Protein AF-A0ABD4B0D8-F1 (afdb_monomer)

Sequence (240 aa):
MLVASVFSGCAPLSASAPADPQQQAVAEQRNANALYSRKVLAYKPMFENPGGYGRAQILDAYEAVLQQYSVAAIVYARIIYPEARQALPPSLQPLPAPSGPVTLAVVNRDYEHVLGMSAALWEMDMAANFGRPSKLPIPKYTGPVLVMPPLPPFPPLQGVRDPKFARLVTMTKKVDDAQKADLAREHAAIEQQYAEQAAWRARHPMGQYDNLDPRTGLPYAPPPQETQRWCMMGGGRVPC

Foldseek 3Di:
DDDDDDDDDDDPPPPPPDPDPLVVLQVVLVVLLVLLVVLLVVLVVCQVCVVVDDPLRNQVSLVSNLQSLLVSLLSLLCSQPPVVHDDDDPLSDGDDDDPDRGDPVNSLVSLVSLLSSLLSSLLLVCCQPVVDDHPDPGHNHDGPDGDRRDRHDQRPPDDPPPPSSVVSVVSNVVSVVVSVVSVVVVVVVVVVVVVVVVVVCVVVVPPPCVQADPVPRHGDDPDPPPPQDWDQDPNDTDTD

pLDDT: mean 82.83, std 15.53, range [33.59, 97.75]

Structure (mmCIF, N/CA/C/O backbone):
data_AF-A0ABD4B0D8-F1
#
_entry.id   AF-A0ABD4B0D8-F1
#
loop_
_atom_site.group_PDB
_atom_site.id
_atom_site.type_symbol
_atom_site.label_atom_id
_atom_site.label_alt_id
_atom_site.label_comp_id
_atom_site.label_asym_id
_atom_site.label_entity_id
_atom_site.label_seq_id
_atom_site.pdbx_PDB_ins_code
_atom_site.Cartn_x
_atom_site.Cartn_y
_atom_site.Cartn_z
_atom_site.occupancy
_atom_site.B_iso_or_equiv
_atom_site.auth_seq_id
_atom_site.auth_comp_id
_atom_site.auth_asym_id
_atom_site.auth_atom_id
_atom_site.pdbx_PDB_model_num
ATOM 1 N N . MET A 1 1 ? 44.710 56.952 19.993 1.00 35.16 1 MET A N 1
ATOM 2 C CA . MET A 1 1 ? 44.959 56.424 18.636 1.00 35.16 1 MET A CA 1
ATOM 3 C C . MET A 1 1 ? 44.658 54.938 18.647 1.00 35.16 1 MET A C 1
ATOM 5 O O . MET A 1 1 ? 45.078 54.261 19.575 1.00 35.16 1 MET A O 1
ATOM 9 N N . LEU A 1 2 ? 43.850 54.502 17.680 1.00 37.09 2 LEU A N 1
ATOM 10 C CA . LEU A 1 2 ? 43.402 53.128 17.450 1.00 37.09 2 LEU A CA 1
ATOM 11 C C . LEU A 1 2 ? 44.575 52.169 17.212 1.00 37.09 2 LEU A C 1
ATOM 13 O O . LEU A 1 2 ? 45.486 52.577 16.508 1.00 37.09 2 LEU A O 1
ATOM 17 N N . VAL A 1 3 ? 44.488 50.926 17.707 1.00 33.59 3 VAL A N 1
ATOM 18 C CA . VAL A 1 3 ? 44.419 49.671 16.916 1.00 33.59 3 VAL A CA 1
ATOM 19 C C . VAL A 1 3 ? 43.934 48.558 17.864 1.00 33.59 3 VAL A C 1
ATOM 21 O O . VAL A 1 3 ? 44.630 48.205 18.810 1.00 33.59 3 VAL A O 1
ATOM 24 N N . ALA A 1 4 ? 42.753 47.993 17.614 1.00 35.56 4 ALA A N 1
ATOM 25 C CA . ALA A 1 4 ? 42.347 46.697 18.157 1.00 35.56 4 ALA A CA 1
ATOM 26 C C . ALA A 1 4 ? 41.922 45.831 16.969 1.00 35.56 4 ALA A C 1
ATOM 28 O O . ALA A 1 4 ? 40.892 46.071 16.342 1.00 35.56 4 ALA A O 1
ATOM 29 N N . SER A 1 5 ? 42.789 44.890 16.614 1.00 38.41 5 SER A N 1
ATOM 30 C CA . SER A 1 5 ? 42.626 43.964 15.499 1.00 38.41 5 SER A CA 1
ATOM 31 C C . SER A 1 5 ? 41.516 42.966 15.819 1.00 38.41 5 SER A C 1
ATOM 33 O O . SER A 1 5 ? 41.649 42.154 16.734 1.00 38.41 5 SER A O 1
ATOM 35 N N . VAL A 1 6 ? 40.411 43.036 15.076 1.00 42.09 6 VAL A N 1
ATOM 36 C CA . VAL A 1 6 ? 39.274 42.124 15.226 1.00 42.09 6 VAL A CA 1
ATOM 37 C C . VAL A 1 6 ? 39.492 40.881 14.358 1.00 42.09 6 VAL A C 1
ATOM 39 O O . VAL A 1 6 ? 39.572 40.961 13.138 1.00 42.09 6 VAL A O 1
ATOM 42 N N . PHE A 1 7 ? 39.638 39.764 15.066 1.00 35.38 7 PHE A N 1
ATOM 43 C CA . PHE A 1 7 ? 39.296 38.367 14.786 1.00 35.38 7 PHE A CA 1
ATOM 44 C C . PHE A 1 7 ? 38.877 37.907 13.374 1.00 35.38 7 PHE A C 1
ATOM 46 O O . PHE A 1 7 ? 37.929 38.401 12.775 1.00 35.38 7 PHE A O 1
ATOM 53 N N . SER A 1 8 ? 39.514 36.795 12.982 1.00 41.56 8 SER A N 1
ATOM 54 C CA . SER A 1 8 ? 38.930 35.595 12.366 1.00 41.56 8 SER A CA 1
ATOM 55 C C . SER A 1 8 ? 37.840 35.787 11.314 1.00 41.56 8 SER A C 1
ATOM 57 O O . SER A 1 8 ? 36.648 35.689 11.596 1.00 41.56 8 SER A O 1
ATOM 59 N N . GLY A 1 9 ? 38.264 35.885 10.054 1.00 35.06 9 GLY A N 1
ATOM 60 C CA . GLY A 1 9 ? 37.412 35.490 8.939 1.00 35.06 9 GLY A CA 1
ATOM 61 C C . GLY A 1 9 ? 37.218 33.972 8.949 1.00 35.06 9 GLY A C 1
ATOM 62 O O . GLY A 1 9 ? 38.064 33.236 8.446 1.00 35.06 9 GLY A O 1
ATOM 63 N N . CYS A 1 10 ? 36.117 33.501 9.539 1.00 45.62 10 CYS A N 1
ATOM 64 C CA . CYS A 1 10 ? 35.595 32.165 9.267 1.00 45.62 10 CYS A CA 1
ATOM 65 C C . CYS A 1 10 ? 35.401 32.026 7.756 1.00 45.62 10 CYS A C 1
ATOM 67 O O . CYS A 1 10 ? 34.719 32.843 7.135 1.00 45.62 10 CYS A O 1
ATOM 69 N N . ALA A 1 11 ? 35.996 30.982 7.179 1.00 41.31 11 ALA A N 1
ATOM 70 C CA . ALA A 1 11 ? 35.651 30.524 5.845 1.00 41.31 11 ALA A CA 1
ATOM 71 C C . ALA A 1 11 ? 34.118 30.417 5.736 1.00 41.31 11 ALA A C 1
ATOM 73 O O . ALA A 1 11 ? 33.482 29.973 6.701 1.00 41.31 11 ALA A O 1
ATOM 74 N N . PRO A 1 12 ? 33.505 30.830 4.612 1.00 46.22 12 PRO A N 1
ATOM 75 C CA . PRO A 1 12 ? 32.084 30.608 4.420 1.00 46.22 12 PRO A CA 1
ATOM 76 C C . PRO A 1 12 ? 31.835 29.111 4.582 1.00 46.22 12 PRO A C 1
ATOM 78 O O . PRO A 1 12 ? 32.468 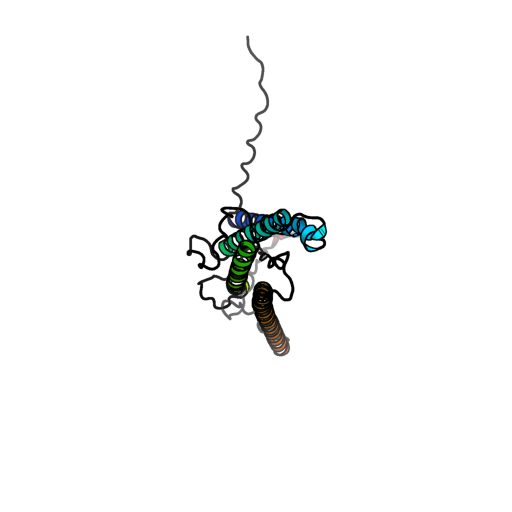28.299 3.907 1.00 46.22 12 PRO A O 1
ATOM 81 N N . LEU A 1 13 ? 30.957 28.766 5.530 1.00 44.94 13 LEU A N 1
ATOM 82 C CA . LEU A 1 13 ? 30.342 27.450 5.629 1.00 44.94 13 LEU A CA 1
ATOM 83 C C . LEU A 1 13 ? 29.969 27.042 4.210 1.00 44.94 13 LEU A C 1
ATOM 85 O O . LEU A 1 13 ? 29.132 27.695 3.587 1.00 44.94 13 LEU A O 1
ATOM 89 N N . SER A 1 14 ? 30.659 26.028 3.691 1.00 42.34 14 SER A N 1
ATOM 90 C CA . SER A 1 14 ? 30.384 25.435 2.395 1.00 42.34 14 SER A CA 1
ATOM 91 C C . SER A 1 14 ? 28.883 25.209 2.322 1.00 42.34 14 SER A C 1
ATOM 93 O O . SER A 1 14 ? 28.352 24.386 3.068 1.00 42.34 14 SER A O 1
ATOM 95 N N . ALA A 1 15 ? 28.193 25.990 1.488 1.00 45.47 15 ALA A N 1
ATOM 96 C CA . ALA A 1 15 ? 26.801 25.751 1.175 1.00 45.47 15 ALA A CA 1
ATOM 97 C C . ALA A 1 15 ? 26.750 24.322 0.638 1.00 45.47 15 ALA A C 1
ATOM 99 O O . ALA A 1 15 ? 27.257 24.040 -0.449 1.00 45.47 15 ALA A O 1
ATOM 100 N N . SER A 1 16 ? 26.260 23.400 1.466 1.00 54.88 16 SER A N 1
ATOM 101 C CA . SER A 1 16 ? 26.044 22.015 1.085 1.00 54.88 16 SER A CA 1
ATOM 102 C C . SER A 1 16 ? 25.259 22.043 -0.216 1.00 54.88 16 SER A C 1
ATOM 104 O O . SER A 1 16 ? 24.207 22.685 -0.274 1.00 54.88 16 SER A O 1
ATOM 106 N N . ALA A 1 17 ? 25.822 21.428 -1.261 1.00 58.41 17 ALA A N 1
ATOM 107 C CA . ALA A 1 17 ? 25.185 21.339 -2.565 1.00 58.41 17 ALA A CA 1
ATOM 108 C C . ALA A 1 17 ? 23.707 20.951 -2.380 1.00 58.41 17 ALA A C 1
ATOM 110 O O . ALA A 1 17 ? 23.418 20.129 -1.500 1.00 58.41 17 ALA A O 1
ATOM 111 N N . PRO A 1 18 ? 22.771 21.553 -3.140 1.00 58.66 18 PRO A N 1
ATOM 112 C CA . PRO A 1 18 ? 21.364 21.198 -3.035 1.00 58.66 18 PRO A CA 1
ATOM 113 C C . PRO A 1 18 ? 21.245 19.680 -3.159 1.00 58.66 18 PRO A C 1
ATOM 115 O O . PRO A 1 18 ? 21.788 19.090 -4.094 1.00 58.66 18 PRO A O 1
ATOM 118 N N . ALA A 1 19 ? 20.624 19.049 -2.160 1.00 66.81 19 ALA A N 1
ATOM 119 C CA . ALA A 1 19 ? 20.498 17.602 -2.159 1.00 66.81 19 ALA A CA 1
ATOM 120 C C . ALA A 1 19 ? 19.737 17.172 -3.417 1.00 66.81 19 ALA A C 1
ATOM 122 O O . ALA A 1 19 ? 18.755 17.810 -3.800 1.00 66.81 19 ALA A O 1
ATOM 123 N N . ASP A 1 20 ? 20.229 16.113 -4.058 1.00 78.62 20 ASP A N 1
ATOM 124 C CA . ASP A 1 20 ? 19.632 15.542 -5.260 1.00 78.62 20 ASP A CA 1
ATOM 125 C C . ASP A 1 20 ? 18.120 15.324 -5.029 1.00 78.62 20 ASP A C 1
ATOM 127 O O . ASP A 1 20 ? 17.754 14.614 -4.082 1.00 78.62 20 ASP A O 1
ATOM 131 N N . PRO A 1 21 ? 17.231 15.919 -5.852 1.00 78.69 21 PRO A N 1
ATOM 132 C CA . PRO A 1 21 ? 15.781 15.782 -5.709 1.00 78.69 21 PRO A CA 1
ATOM 133 C C . PRO A 1 21 ? 15.319 14.325 -5.620 1.00 78.69 21 PRO A C 1
ATOM 135 O O . PRO A 1 21 ? 14.368 14.005 -4.905 1.00 78.69 21 PRO A O 1
ATOM 138 N N . GLN A 1 22 ? 16.020 13.414 -6.298 1.00 78.56 22 GLN A N 1
ATOM 139 C CA . GLN A 1 22 ? 15.703 11.994 -6.255 1.00 78.56 22 GLN A CA 1
ATOM 140 C C . GLN A 1 22 ? 16.078 11.361 -4.908 1.00 78.56 22 GLN A C 1
ATOM 142 O O . GLN A 1 22 ? 15.333 10.533 -4.380 1.00 78.56 22 GLN A O 1
ATOM 147 N N . GLN A 1 23 ? 17.195 11.775 -4.306 1.00 82.88 23 GLN A N 1
ATOM 148 C CA . GLN A 1 23 ? 17.575 11.340 -2.960 1.00 82.88 23 GLN A CA 1
ATOM 149 C C . GLN A 1 23 ? 16.626 11.894 -1.894 1.00 82.88 23 GLN A C 1
ATOM 151 O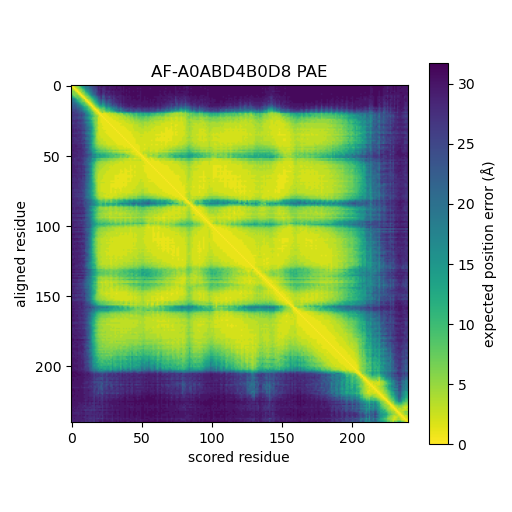 O . GLN A 1 23 ? 16.282 11.171 -0.957 1.00 82.88 23 GLN A O 1
ATOM 156 N N . GLN A 1 24 ? 16.167 13.140 -2.049 1.00 86.25 24 GLN A N 1
ATOM 157 C CA . GLN A 1 24 ? 15.170 13.740 -1.160 1.00 86.25 24 GLN A CA 1
ATOM 158 C C . GLN A 1 24 ? 13.849 12.964 -1.194 1.00 86.25 24 GLN A C 1
ATOM 160 O O . GLN A 1 24 ? 13.335 12.599 -0.138 1.00 86.25 24 GLN A O 1
ATOM 165 N N . ALA A 1 25 ? 13.349 12.627 -2.387 1.00 86.44 25 ALA A N 1
ATOM 166 C CA . ALA A 1 25 ? 12.114 11.861 -2.538 1.00 86.44 25 ALA A CA 1
ATOM 167 C C . ALA A 1 25 ? 12.223 10.459 -1.907 1.00 86.44 25 ALA A C 1
ATOM 169 O O . ALA A 1 25 ? 11.345 10.023 -1.163 1.00 86.44 25 ALA A O 1
ATOM 170 N N . VAL A 1 26 ? 13.344 9.760 -2.118 1.00 87.44 26 VAL A N 1
ATOM 171 C CA . VAL A 1 26 ? 13.595 8.452 -1.484 1.00 87.44 26 VAL A CA 1
ATOM 172 C C . VAL A 1 26 ? 13.667 8.571 0.043 1.00 87.44 26 VAL A C 1
ATOM 174 O O . VAL A 1 26 ? 13.151 7.709 0.757 1.00 87.44 26 VAL A O 1
ATOM 177 N N . ALA A 1 27 ? 14.289 9.629 0.568 1.00 90.06 27 ALA A N 1
ATOM 178 C CA . ALA A 1 27 ? 14.329 9.881 2.005 1.00 90.06 27 ALA A CA 1
ATOM 179 C C . ALA A 1 27 ? 12.924 10.138 2.573 1.00 90.06 27 ALA A C 1
ATOM 181 O O . ALA A 1 27 ? 12.580 9.596 3.623 1.00 90.06 27 ALA A O 1
ATOM 182 N N . GLU A 1 28 ? 12.090 10.897 1.862 1.00 91.31 28 GLU A N 1
ATOM 183 C CA . GLU A 1 28 ? 10.693 11.133 2.226 1.00 91.31 28 GLU A CA 1
ATOM 184 C C . GLU A 1 28 ? 9.892 9.828 2.276 1.00 91.31 28 GLU A C 1
ATOM 186 O O . GLU A 1 28 ? 9.203 9.564 3.261 1.00 91.31 28 GLU A O 1
ATOM 191 N N . GLN A 1 29 ? 10.057 8.954 1.283 1.00 93.69 29 GLN A N 1
ATOM 192 C CA . GLN A 1 29 ? 9.409 7.641 1.250 1.00 93.69 29 GLN A CA 1
ATOM 193 C C . GLN A 1 29 ? 9.811 6.766 2.434 1.00 93.69 29 GLN A C 1
ATOM 195 O O . GLN A 1 29 ? 8.953 6.185 3.104 1.00 93.69 29 GLN A O 1
ATOM 200 N N . ARG A 1 30 ? 11.108 6.715 2.747 1.00 93.06 30 ARG A N 1
ATOM 201 C CA . ARG A 1 30 ? 11.609 5.988 3.920 1.00 93.06 30 ARG A CA 1
ATOM 202 C C . ARG A 1 30 ? 11.043 6.556 5.215 1.00 93.06 30 ARG A C 1
ATOM 204 O O . ARG A 1 30 ? 10.633 5.786 6.082 1.00 93.06 30 ARG A O 1
ATOM 211 N N . ASN A 1 31 ? 10.975 7.879 5.336 1.00 95.19 31 ASN A N 1
ATOM 212 C CA . ASN A 1 31 ? 10.400 8.543 6.502 1.00 95.19 31 ASN A CA 1
ATOM 213 C C . ASN A 1 31 ? 8.900 8.246 6.637 1.00 95.19 31 ASN A C 1
ATOM 215 O O . ASN A 1 31 ? 8.450 7.897 7.729 1.00 95.19 31 ASN A O 1
ATOM 219 N N . ALA A 1 32 ? 8.138 8.298 5.543 1.00 95.06 32 ALA A N 1
ATOM 220 C CA . ALA A 1 32 ? 6.714 7.973 5.533 1.00 95.06 32 ALA A CA 1
ATOM 221 C C . ALA A 1 32 ? 6.459 6.513 5.951 1.00 95.06 32 ALA A C 1
ATOM 223 O O . ALA A 1 32 ? 5.604 6.254 6.804 1.00 95.06 32 ALA A O 1
ATOM 224 N N . ASN A 1 33 ? 7.258 5.569 5.443 1.00 95.38 33 ASN A N 1
ATOM 225 C CA . ASN A 1 33 ? 7.204 4.164 5.850 1.00 95.38 33 ASN A CA 1
ATOM 226 C C . ASN A 1 33 ? 7.625 3.946 7.307 1.00 95.38 33 ASN A C 1
ATOM 228 O O . ASN A 1 33 ? 7.036 3.115 8.003 1.00 95.38 33 ASN A O 1
ATOM 232 N N . ALA A 1 34 ? 8.634 4.672 7.791 1.00 96.31 34 ALA A N 1
ATOM 233 C CA . ALA A 1 34 ? 9.068 4.591 9.181 1.00 96.31 34 ALA A CA 1
ATOM 234 C C . ALA A 1 34 ? 7.976 5.103 10.130 1.00 96.31 34 ALA A C 1
ATOM 236 O O . ALA A 1 34 ? 7.709 4.479 11.157 1.00 96.31 34 ALA A O 1
ATOM 237 N N . LEU A 1 35 ? 7.302 6.200 9.774 1.00 97.06 35 LEU A N 1
ATOM 238 C CA . LEU A 1 35 ? 6.153 6.714 10.519 1.00 97.06 35 LEU A CA 1
ATOM 239 C C . LEU A 1 35 ? 4.989 5.722 10.512 1.00 97.06 35 LEU A C 1
ATOM 241 O O . LEU A 1 35 ? 4.424 5.450 11.571 1.00 97.06 35 LEU A O 1
ATOM 245 N N . TYR A 1 36 ? 4.679 5.127 9.359 1.00 97.50 36 TYR A N 1
ATOM 246 C CA . TYR A 1 36 ? 3.673 4.071 9.258 1.00 97.50 36 TYR A CA 1
ATOM 247 C C . TYR A 1 36 ? 4.009 2.877 10.160 1.00 97.50 36 TYR A C 1
ATOM 249 O O . TYR A 1 36 ? 3.200 2.481 10.998 1.00 97.50 36 TYR A O 1
ATOM 257 N N . SER A 1 37 ? 5.240 2.374 10.084 1.00 96.69 37 SER A N 1
ATOM 258 C CA . SER A 1 37 ? 5.707 1.257 10.912 1.00 96.69 37 SER A CA 1
ATOM 259 C C . SER A 1 37 ? 5.615 1.580 12.405 1.00 96.69 37 SER A C 1
ATOM 261 O O . SER A 1 37 ? 5.170 0.750 13.194 1.00 96.69 37 SER A O 1
ATOM 263 N N . ARG A 1 38 ? 5.962 2.810 12.809 1.00 97.31 38 ARG A N 1
ATOM 264 C CA . ARG A 1 38 ? 5.800 3.276 14.195 1.00 97.31 38 ARG A CA 1
ATOM 265 C C . ARG A 1 38 ? 4.337 3.290 14.633 1.00 97.31 38 ARG A C 1
ATOM 267 O O . ARG A 1 38 ? 4.057 2.893 15.758 1.00 97.31 38 ARG A O 1
ATOM 274 N N . LYS A 1 39 ? 3.405 3.713 13.770 1.00 97.06 39 LYS A N 1
ATOM 275 C CA . LYS A 1 39 ? 1.961 3.686 14.067 1.00 97.06 39 LYS A CA 1
ATOM 276 C C . LYS A 1 39 ? 1.452 2.255 14.230 1.00 97.06 39 LYS A C 1
ATOM 278 O O . LYS A 1 39 ? 0.759 1.980 15.204 1.00 97.06 39 LYS A O 1
ATOM 283 N N . VAL A 1 40 ? 1.855 1.338 13.348 1.00 96.31 40 VAL A N 1
ATOM 284 C CA . VAL A 1 40 ? 1.514 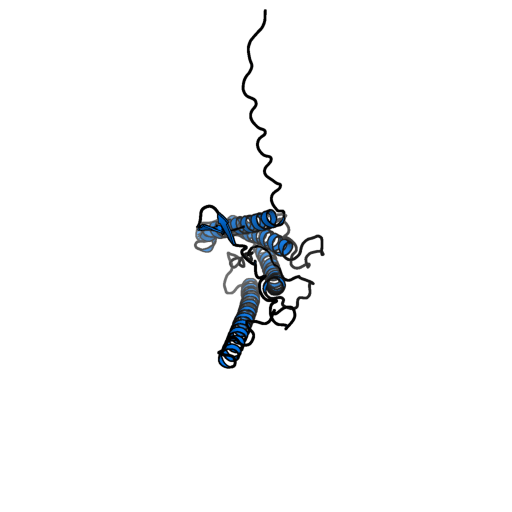-0.092 13.460 1.00 96.31 40 VAL A CA 1
ATOM 285 C C . VAL A 1 40 ? 2.044 -0.679 14.770 1.00 96.31 40 VAL A C 1
ATOM 287 O O . VAL A 1 40 ? 1.301 -1.332 15.499 1.00 96.31 40 VAL A O 1
ATOM 290 N N . LEU A 1 41 ? 3.306 -0.403 15.114 1.00 95.38 41 LEU A N 1
ATOM 291 C CA . LEU A 1 41 ? 3.912 -0.868 16.365 1.00 95.38 41 LEU A CA 1
ATOM 292 C C . LEU A 1 41 ? 3.226 -0.279 17.603 1.00 95.38 41 LEU A C 1
ATOM 294 O O . LEU A 1 41 ? 3.025 -0.996 18.578 1.00 95.38 41 LEU A O 1
ATOM 298 N N . ALA A 1 42 ? 2.835 0.995 17.562 1.00 94.44 42 ALA A N 1
ATOM 299 C CA . ALA A 1 42 ? 2.103 1.639 18.652 1.00 94.44 42 ALA A CA 1
ATOM 300 C C . ALA A 1 42 ? 0.684 1.073 18.827 1.00 94.44 42 ALA A C 1
ATOM 302 O O . ALA A 1 42 ? 0.174 1.023 19.942 1.00 94.44 42 ALA A O 1
ATOM 303 N N . TYR A 1 43 ? 0.055 0.632 17.737 1.00 94.75 43 TYR A N 1
ATOM 304 C CA . TYR A 1 43 ? -1.263 0.004 17.753 1.00 94.75 43 TYR A CA 1
ATOM 305 C C . TYR A 1 43 ? -1.223 -1.469 18.194 1.00 94.75 43 TYR A C 1
ATOM 307 O O . TYR A 1 43 ? -2.188 -1.965 18.776 1.00 94.75 43 TYR A O 1
ATOM 315 N N . LYS A 1 44 ? -0.105 -2.171 17.974 1.00 92.75 44 LYS A N 1
ATOM 316 C CA . LYS A 1 44 ? 0.049 -3.607 18.259 1.00 92.75 44 LYS A CA 1
ATOM 317 C C . LYS A 1 44 ? -0.477 -4.052 19.643 1.00 92.75 44 LYS A C 1
ATOM 319 O O . LYS A 1 44 ? -1.237 -5.018 19.670 1.00 92.75 44 LYS A O 1
ATOM 324 N N . PRO A 1 45 ? -0.196 -3.363 20.769 1.00 91.12 45 PRO A N 1
ATOM 325 C CA . PRO A 1 45 ? -0.728 -3.763 22.076 1.00 91.12 45 PRO A CA 1
ATOM 326 C C . PRO A 1 45 ? -2.262 -3.742 22.156 1.00 91.12 45 PRO A C 1
ATOM 328 O O . PRO A 1 45 ? -2.859 -4.584 22.822 1.00 91.12 45 PRO A O 1
ATOM 331 N N . MET A 1 46 ? -2.908 -2.806 21.453 1.00 91.31 46 MET A N 1
ATOM 332 C CA . MET A 1 46 ? -4.370 -2.680 21.406 1.00 91.31 46 MET A CA 1
ATOM 333 C C . MET A 1 46 ? -5.017 -3.792 20.578 1.00 91.31 46 MET A C 1
ATOM 335 O O . MET A 1 46 ? -6.148 -4.187 20.849 1.00 91.31 46 MET A O 1
ATOM 339 N N . PHE A 1 47 ? -4.295 -4.299 19.579 1.00 86.38 47 PHE A N 1
ATOM 340 C CA . PHE A 1 47 ? -4.703 -5.460 18.797 1.00 86.38 47 PHE A CA 1
ATOM 341 C C . PHE A 1 47 ? -4.545 -6.767 19.587 1.00 86.38 47 PHE A C 1
ATOM 343 O O . PHE A 1 47 ? -5.449 -7.598 19.582 1.00 86.38 47 PHE A O 1
ATOM 350 N N . GLU A 1 48 ? -3.415 -6.942 20.277 1.00 86.50 48 GLU A N 1
ATOM 351 C CA . GLU A 1 48 ? -3.099 -8.176 21.011 1.00 86.50 48 GLU A CA 1
ATOM 352 C C . GLU A 1 48 ? -3.883 -8.307 22.325 1.00 86.50 48 GLU A C 1
ATOM 354 O O . GLU A 1 48 ? -4.254 -9.414 22.710 1.00 86.50 48 GLU A O 1
ATOM 359 N N . ASN A 1 49 ? -4.168 -7.193 23.005 1.00 85.69 49 ASN A N 1
ATOM 360 C CA . ASN A 1 49 ? -4.932 -7.180 24.250 1.00 85.69 49 ASN A CA 1
ATOM 361 C C . ASN A 1 49 ? -5.960 -6.031 24.275 1.00 85.69 49 ASN A C 1
ATOM 363 O O . ASN A 1 49 ? -5.789 -5.050 25.007 1.00 85.69 49 ASN A O 1
ATOM 367 N N . PRO A 1 50 ? -7.063 -6.139 23.511 1.00 82.19 50 PRO A N 1
ATOM 368 C CA . PRO A 1 50 ? -8.051 -5.067 23.407 1.00 82.19 50 PRO A CA 1
ATOM 369 C C . PRO A 1 50 ? -8.786 -4.785 24.727 1.00 82.19 50 PRO A C 1
ATOM 371 O O . PRO A 1 50 ? -9.312 -3.692 24.903 1.00 82.19 50 PRO A O 1
ATOM 374 N N . GLY A 1 51 ? -8.811 -5.732 25.677 1.00 83.56 51 GLY A N 1
ATOM 375 C CA . GLY A 1 51 ? -9.504 -5.576 26.962 1.00 83.56 51 GLY A CA 1
ATOM 376 C C . GLY A 1 51 ? -8.902 -4.510 27.887 1.00 83.56 51 GLY A C 1
ATOM 377 O O . GLY A 1 51 ? -9.587 -4.045 28.793 1.00 83.56 51 GLY A O 1
ATOM 378 N N . GLY A 1 52 ? -7.649 -4.103 27.652 1.00 87.44 52 GLY A N 1
ATOM 379 C CA . GLY A 1 52 ? -6.970 -3.047 28.412 1.00 87.44 52 GLY A CA 1
ATOM 380 C C . GLY A 1 52 ? -7.221 -1.622 27.906 1.00 87.44 52 GLY A C 1
ATOM 381 O O . GLY A 1 52 ? -6.699 -0.678 28.495 1.00 87.44 52 GLY A O 1
ATOM 382 N N . TYR A 1 53 ? -7.985 -1.452 26.822 1.00 92.81 53 TYR A N 1
ATOM 383 C CA . TYR A 1 53 ? -8.150 -0.171 26.137 1.00 92.81 53 TYR A CA 1
ATOM 384 C C . TYR A 1 53 ? -9.624 0.160 25.895 1.00 92.81 53 TYR A C 1
ATOM 386 O O . TYR A 1 53 ? -10.468 -0.714 25.693 1.00 92.81 53 TYR A O 1
ATOM 394 N N . GLY A 1 54 ? -9.946 1.455 25.880 1.00 93.31 54 GLY A N 1
ATOM 395 C CA . GLY A 1 54 ? -11.292 1.909 25.534 1.00 93.31 54 GLY A CA 1
ATOM 396 C C . GLY A 1 54 ? -11.599 1.683 24.051 1.00 93.31 54 GLY A C 1
ATOM 397 O O . GLY A 1 54 ? -10.736 1.869 23.197 1.00 93.31 54 GLY A O 1
ATOM 398 N N . ARG A 1 55 ? -12.853 1.361 23.707 1.00 93.75 55 ARG A N 1
ATOM 399 C CA . ARG A 1 55 ? -13.277 1.174 22.303 1.00 93.75 55 ARG A CA 1
ATOM 400 C C . ARG A 1 55 ? -12.898 2.353 21.401 1.00 93.75 55 ARG A C 1
ATOM 402 O O . ARG A 1 55 ? -12.394 2.125 20.308 1.00 93.75 55 ARG A O 1
ATOM 409 N N . ALA A 1 56 ? -13.138 3.586 21.850 1.00 93.44 56 ALA A N 1
ATOM 410 C CA . ALA A 1 56 ? -12.789 4.789 21.092 1.00 93.44 56 ALA A CA 1
ATOM 411 C C . ALA A 1 56 ? -11.273 4.888 20.864 1.00 93.44 56 ALA A C 1
ATOM 413 O O . ALA A 1 56 ? -10.838 5.062 19.736 1.00 93.44 56 ALA A O 1
ATOM 414 N N . GLN A 1 57 ? -10.475 4.632 21.905 1.00 94.56 57 GLN A N 1
ATOM 415 C CA . GLN A 1 57 ? -9.013 4.639 21.826 1.00 94.56 57 GLN A CA 1
ATOM 416 C C . GLN A 1 57 ? -8.478 3.639 20.793 1.00 94.56 57 GLN A C 1
ATOM 418 O O . GLN A 1 57 ? -7.577 3.972 20.028 1.00 94.56 57 GLN A O 1
ATOM 423 N N . ILE A 1 58 ? -9.039 2.427 20.753 1.00 95.31 58 ILE A N 1
ATOM 424 C CA . ILE A 1 58 ? -8.650 1.395 19.783 1.00 95.31 58 ILE A CA 1
ATOM 425 C C . ILE A 1 58 ? -8.988 1.840 18.353 1.00 95.31 58 ILE A C 1
ATOM 427 O O . ILE A 1 58 ? -8.169 1.681 17.449 1.00 95.31 58 ILE A O 1
ATOM 431 N N . LEU A 1 59 ? -10.189 2.392 18.147 1.00 95.44 59 LEU A N 1
ATOM 432 C CA . LEU A 1 59 ? -10.642 2.856 16.835 1.00 95.44 59 LEU A CA 1
ATOM 433 C C . LEU A 1 59 ? -9.822 4.057 16.343 1.00 95.44 59 LEU A C 1
ATOM 435 O O . LEU A 1 59 ? -9.374 4.038 15.202 1.00 95.44 59 LEU A O 1
ATOM 439 N N . ASP A 1 60 ? -9.558 5.041 17.201 1.00 95.19 60 ASP A N 1
ATOM 440 C CA . ASP A 1 60 ? -8.745 6.218 16.872 1.00 95.19 60 ASP A CA 1
ATOM 441 C C . ASP A 1 60 ? -7.296 5.830 16.540 1.00 95.19 60 ASP A C 1
ATOM 443 O O . ASP A 1 60 ? -6.708 6.322 15.573 1.00 95.19 60 ASP A O 1
ATOM 447 N N . ALA A 1 61 ? -6.709 4.913 17.318 1.00 95.81 61 ALA A N 1
ATOM 448 C CA . ALA A 1 61 ? -5.359 4.422 17.065 1.00 95.81 61 ALA A CA 1
ATOM 449 C C . ALA A 1 61 ? -5.267 3.673 15.731 1.00 95.81 61 ALA A C 1
ATOM 451 O O . ALA A 1 61 ? -4.298 3.855 14.993 1.00 95.81 61 ALA A O 1
ATOM 452 N N . TYR A 1 62 ? -6.271 2.856 15.409 1.00 96.88 62 TYR A N 1
ATOM 453 C CA . TYR A 1 62 ? -6.312 2.141 14.141 1.00 96.88 62 TYR A CA 1
ATOM 454 C C . TYR A 1 62 ? -6.552 3.074 12.950 1.00 96.88 62 TYR A C 1
ATOM 456 O O . TYR A 1 62 ? -5.874 2.952 11.934 1.00 96.88 62 TYR A O 1
ATOM 464 N N . GLU A 1 63 ? -7.438 4.060 13.080 1.00 96.69 63 GLU A N 1
ATOM 465 C CA . GLU A 1 63 ? -7.644 5.075 12.044 1.00 96.69 63 GLU A CA 1
ATOM 466 C C . GLU A 1 63 ? -6.344 5.835 11.745 1.00 96.69 63 GLU A C 1
ATOM 468 O O . GLU A 1 63 ? -5.982 6.030 10.587 1.00 96.69 63 GLU A O 1
ATOM 473 N N . ALA A 1 64 ? -5.548 6.156 12.770 1.00 95.88 64 ALA A N 1
ATOM 474 C CA . ALA A 1 64 ? -4.229 6.754 12.572 1.00 95.88 64 ALA A CA 1
ATOM 475 C C . ALA A 1 64 ? -3.249 5.842 11.801 1.00 95.88 64 ALA A C 1
ATOM 477 O O . ALA A 1 64 ? -2.366 6.351 11.104 1.00 95.88 64 ALA A O 1
ATOM 478 N N . VAL A 1 65 ? -3.382 4.513 11.908 1.00 97.44 65 VAL A N 1
ATOM 479 C CA . VAL A 1 65 ? -2.623 3.554 11.085 1.00 97.44 65 VAL A CA 1
ATOM 480 C C . VAL A 1 65 ? -3.069 3.640 9.625 1.00 97.44 65 VAL A C 1
ATOM 482 O O . VAL A 1 65 ? -2.211 3.738 8.747 1.00 97.44 65 VAL A O 1
ATOM 485 N N . LEU A 1 66 ? -4.380 3.649 9.359 1.00 97.62 66 LEU A N 1
ATOM 486 C CA . LEU A 1 66 ? -4.926 3.735 7.998 1.00 97.62 66 LEU A CA 1
ATOM 487 C C . LEU A 1 66 ? -4.542 5.046 7.306 1.00 97.62 66 LEU A C 1
ATOM 489 O O . LEU A 1 66 ? -4.047 5.033 6.178 1.00 97.62 66 LEU A O 1
ATOM 493 N N . GLN A 1 67 ? -4.688 6.172 8.004 1.00 96.56 67 GLN A N 1
ATOM 494 C CA . GLN A 1 67 ? -4.298 7.491 7.505 1.00 96.56 67 GLN A CA 1
ATOM 495 C C . GLN A 1 67 ? -2.813 7.517 7.129 1.00 96.56 67 GLN A C 1
ATOM 497 O O . GLN A 1 67 ? -2.457 7.909 6.016 1.00 96.56 67 GLN A O 1
ATOM 502 N N . GLN A 1 68 ? -1.937 7.018 8.008 1.00 97.00 68 GLN A N 1
ATOM 503 C CA . GLN A 1 68 ? -0.499 7.000 7.742 1.00 97.00 68 GLN A CA 1
ATOM 504 C C . GLN A 1 68 ? -0.113 6.022 6.621 1.00 97.00 68 GLN A C 1
ATOM 506 O O . GLN A 1 68 ? 0.821 6.310 5.869 1.00 97.00 68 GLN A O 1
ATOM 511 N N . TYR A 1 69 ? -0.829 4.902 6.471 1.00 97.75 69 TYR A N 1
ATOM 512 C CA . TYR A 1 69 ? -0.677 4.030 5.306 1.00 97.75 69 TYR A CA 1
ATOM 513 C C . TYR A 1 69 ? -1.008 4.781 4.015 1.00 97.75 69 TYR A C 1
ATOM 515 O O . TYR A 1 69 ? -0.227 4.724 3.068 1.00 97.75 69 TYR A O 1
ATOM 523 N N . SER A 1 70 ? -2.123 5.524 3.985 1.00 97.25 70 SER A N 1
ATOM 524 C CA . SER A 1 70 ? -2.536 6.272 2.791 1.00 97.25 70 SER A CA 1
ATOM 525 C C . SER A 1 70 ? -1.468 7.282 2.352 1.00 97.25 70 SER A C 1
ATOM 527 O O . SER A 1 70 ? -1.132 7.352 1.170 1.00 97.25 70 SER A O 1
ATOM 529 N N . VAL A 1 71 ? -0.842 7.976 3.310 1.00 95.88 71 VAL A N 1
ATOM 530 C CA . VAL A 1 71 ? 0.281 8.891 3.058 1.00 95.88 71 VAL A CA 1
ATOM 531 C C . VAL A 1 71 ? 1.483 8.136 2.491 1.00 95.88 71 VAL A C 1
ATOM 533 O O . VAL A 1 71 ? 2.013 8.521 1.452 1.00 95.88 71 VAL A O 1
ATOM 536 N N . ALA A 1 72 ? 1.901 7.042 3.133 1.00 96.50 72 ALA A N 1
ATOM 537 C CA . ALA A 1 72 ? 3.048 6.255 2.681 1.00 96.50 72 ALA A CA 1
ATOM 538 C C . ALA A 1 72 ? 2.845 5.674 1.269 1.00 96.50 72 ALA A C 1
ATOM 540 O O . ALA A 1 72 ? 3.765 5.703 0.450 1.00 96.50 72 ALA A O 1
ATOM 541 N N . ALA A 1 73 ? 1.633 5.203 0.964 1.00 96.56 73 ALA A N 1
ATOM 542 C CA . ALA A 1 73 ? 1.259 4.688 -0.349 1.00 96.56 73 ALA A CA 1
ATOM 543 C C . ALA A 1 73 ? 1.323 5.775 -1.432 1.00 96.56 73 ALA A C 1
ATOM 545 O O . ALA A 1 73 ? 1.850 5.535 -2.517 1.00 96.56 73 ALA A O 1
ATOM 546 N N . ILE A 1 74 ? 0.839 6.983 -1.136 1.00 94.75 74 ILE A N 1
ATOM 547 C CA . ILE A 1 74 ? 0.879 8.109 -2.078 1.00 94.75 74 ILE A CA 1
ATOM 548 C C . ILE A 1 74 ? 2.314 8.569 -2.319 1.00 94.75 74 ILE A C 1
ATOM 550 O O . ILE A 1 74 ? 2.698 8.739 -3.474 1.00 94.75 74 ILE A O 1
ATOM 554 N N . VAL A 1 75 ? 3.122 8.719 -1.264 1.00 94.06 75 VAL A N 1
ATOM 555 C CA . VAL A 1 75 ? 4.540 9.091 -1.402 1.00 94.06 75 VAL A CA 1
ATOM 556 C C . VAL A 1 75 ? 5.271 8.067 -2.274 1.00 94.06 75 VAL A C 1
ATOM 558 O O . VAL A 1 75 ? 5.982 8.449 -3.199 1.00 94.06 75 VAL A O 1
ATOM 561 N N . TYR A 1 76 ? 5.034 6.769 -2.055 1.00 94.81 76 TYR A N 1
ATOM 562 C CA . TYR A 1 76 ? 5.577 5.713 -2.911 1.00 94.81 76 TYR A CA 1
ATOM 563 C C . TYR A 1 76 ? 5.146 5.877 -4.375 1.00 94.81 76 TYR A C 1
ATOM 565 O O . TYR A 1 76 ? 5.987 5.933 -5.275 1.00 94.81 76 TYR A O 1
ATOM 573 N N . ALA A 1 77 ? 3.837 6.008 -4.612 1.00 93.19 77 ALA A N 1
ATOM 574 C CA . ALA A 1 77 ? 3.273 6.147 -5.949 1.00 93.19 77 ALA A CA 1
ATOM 575 C C . ALA A 1 77 ? 3.833 7.369 -6.688 1.00 93.19 77 ALA A C 1
ATOM 577 O O . ALA A 1 77 ? 4.091 7.292 -7.885 1.00 93.19 77 ALA A O 1
ATOM 578 N N . ARG A 1 78 ? 4.063 8.487 -5.989 1.00 91.31 78 ARG A N 1
ATOM 579 C CA . ARG A 1 78 ? 4.594 9.720 -6.584 1.00 91.31 78 ARG A CA 1
ATOM 580 C C . ARG A 1 78 ? 6.056 9.631 -7.001 1.00 91.31 78 ARG A C 1
ATOM 582 O O . ARG A 1 78 ? 6.449 10.354 -7.910 1.00 91.31 78 ARG A O 1
ATOM 589 N N . ILE A 1 79 ? 6.844 8.733 -6.416 1.00 89.81 79 ILE A N 1
ATOM 590 C CA . ILE A 1 79 ? 8.227 8.525 -6.864 1.00 89.81 79 ILE A CA 1
ATOM 591 C C . ILE A 1 79 ? 8.257 7.797 -8.207 1.00 89.81 79 ILE A C 1
ATOM 593 O O . ILE A 1 79 ? 8.975 8.204 -9.119 1.00 89.81 79 ILE A O 1
ATOM 597 N N . ILE A 1 80 ? 7.454 6.743 -8.351 1.00 88.88 80 ILE A N 1
ATOM 598 C CA . ILE A 1 80 ? 7.382 5.956 -9.592 1.00 88.88 80 ILE A CA 1
ATOM 599 C C . ILE A 1 80 ? 6.483 6.607 -10.655 1.00 88.88 80 ILE A C 1
ATOM 601 O O . ILE A 1 80 ? 6.635 6.352 -11.850 1.00 88.88 80 ILE A O 1
ATOM 605 N N . TYR A 1 81 ? 5.571 7.489 -10.235 1.00 88.00 81 TYR A N 1
ATOM 606 C CA . TYR A 1 81 ? 4.645 8.224 -11.091 1.00 88.00 81 TYR A CA 1
ATOM 607 C C . TYR A 1 81 ? 4.523 9.704 -10.668 1.00 88.00 81 TYR A C 1
ATOM 609 O O . TYR A 1 81 ? 3.549 10.102 -10.013 1.00 88.00 81 TYR A O 1
ATOM 617 N N . PRO A 1 82 ? 5.519 10.537 -11.035 1.00 80.62 82 PRO A N 1
ATOM 618 C CA . PRO A 1 82 ? 5.588 11.935 -10.609 1.00 80.62 82 PRO A CA 1
ATOM 619 C C . PRO A 1 82 ? 4.409 12.784 -11.087 1.00 80.62 82 PRO A C 1
ATOM 621 O O . PRO A 1 82 ? 3.861 12.556 -12.166 1.00 80.62 82 PRO A O 1
ATOM 624 N N . GLU A 1 83 ? 4.077 13.828 -10.324 1.00 75.19 83 GLU A N 1
ATOM 625 C CA . GLU A 1 83 ? 2.976 14.767 -10.614 1.00 75.19 83 GLU A CA 1
ATOM 626 C C . GLU A 1 83 ? 3.042 15.409 -11.992 1.00 75.19 83 GLU A C 1
ATOM 628 O O . GLU A 1 83 ? 2.014 15.566 -12.645 1.00 75.19 83 GLU A O 1
ATOM 633 N N . ALA A 1 84 ? 4.255 15.705 -12.461 1.00 67.94 84 ALA A N 1
ATOM 634 C CA . ALA A 1 84 ? 4.489 16.256 -13.790 1.00 67.94 84 ALA A CA 1
ATOM 635 C C . ALA A 1 84 ? 3.985 15.347 -14.926 1.00 67.94 84 ALA A C 1
ATOM 637 O O . ALA A 1 84 ? 3.872 15.802 -16.061 1.00 67.94 84 ALA A O 1
ATOM 638 N N . ARG A 1 85 ? 3.707 14.064 -14.646 1.00 66.81 85 ARG A N 1
ATOM 639 C CA . ARG A 1 85 ? 3.135 13.136 -15.621 1.00 66.81 85 ARG A CA 1
ATOM 640 C C . ARG A 1 85 ? 1.619 13.240 -15.637 1.00 66.81 85 ARG A C 1
ATOM 642 O O . ARG A 1 85 ? 1.091 13.718 -16.634 1.00 66.81 85 ARG A O 1
ATOM 649 N N . GLN A 1 86 ? 0.928 12.771 -14.590 1.00 76.94 86 GLN A N 1
ATOM 650 C CA . GLN A 1 86 ? -0.542 12.806 -14.489 1.00 76.94 86 GLN A CA 1
ATOM 651 C C . GLN A 1 86 ? -1.030 12.729 -13.028 1.00 76.94 86 GLN A C 1
ATOM 653 O O . GLN A 1 86 ? -0.275 12.473 -12.082 1.00 76.94 86 GLN A O 1
ATOM 658 N N . ALA A 1 87 ? -2.337 12.931 -12.852 1.00 84.31 87 ALA A N 1
ATOM 659 C CA . ALA A 1 87 ? -3.026 12.668 -11.595 1.00 84.31 87 ALA A CA 1
ATOM 660 C C . ALA A 1 87 ? -2.967 11.174 -11.229 1.00 84.31 87 ALA A C 1
ATOM 662 O O . ALA A 1 87 ? -3.020 10.304 -12.099 1.00 84.31 87 ALA A O 1
ATOM 663 N N . LEU A 1 88 ? -2.881 10.883 -9.929 1.00 87.94 88 LEU A N 1
ATOM 664 C CA . LEU A 1 88 ? -3.017 9.515 -9.432 1.00 87.94 88 LEU A CA 1
ATOM 665 C C . LEU A 1 88 ? -4.436 8.988 -9.697 1.00 87.94 88 LEU A C 1
ATOM 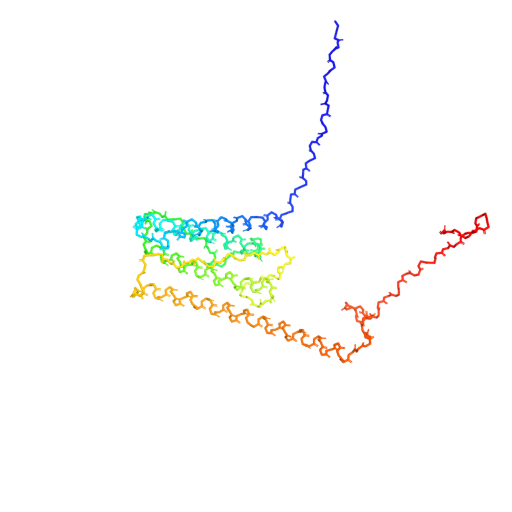667 O O . LEU A 1 88 ? -5.393 9.772 -9.700 1.00 87.94 88 LEU A O 1
ATOM 671 N N . PRO A 1 89 ? -4.598 7.667 -9.894 1.00 88.50 89 PRO A N 1
ATOM 672 C CA . PRO A 1 89 ? -5.915 7.073 -10.076 1.00 88.50 89 PRO A CA 1
ATOM 673 C C . PRO A 1 89 ? -6.809 7.335 -8.849 1.00 88.50 89 PRO A C 1
ATOM 675 O O . PRO A 1 89 ? -6.294 7.501 -7.741 1.00 88.50 89 PRO A O 1
ATOM 678 N N . PRO A 1 90 ? -8.148 7.314 -8.998 1.00 89.25 90 PRO A N 1
ATOM 679 C CA . PRO A 1 90 ? -9.075 7.555 -7.885 1.00 89.25 90 PRO A CA 1
ATOM 680 C C . PRO A 1 90 ? -8.866 6.630 -6.678 1.00 89.25 90 PRO A C 1
ATOM 682 O O . PRO A 1 90 ? -9.111 7.020 -5.542 1.00 89.25 90 PRO A O 1
ATOM 685 N N . SER A 1 91 ? -8.375 5.412 -6.915 1.00 90.69 91 SER A N 1
ATOM 686 C CA . SER A 1 91 ? -8.040 4.445 -5.869 1.00 90.69 91 SER A CA 1
ATOM 687 C C . SER A 1 91 ? -6.811 4.820 -5.041 1.00 90.69 91 SER A C 1
ATOM 689 O O . SER A 1 91 ? -6.605 4.200 -4.014 1.00 90.69 91 SER A O 1
ATOM 691 N N . LEU A 1 92 ? -5.994 5.790 -5.469 1.00 92.50 92 LEU A N 1
ATOM 692 C CA . LEU A 1 92 ? -4.812 6.305 -4.761 1.00 92.50 92 LEU A CA 1
ATOM 693 C C . LEU A 1 92 ? -5.014 7.758 -4.314 1.00 92.50 92 LEU A C 1
ATOM 695 O O . LEU A 1 92 ? -4.098 8.578 -4.353 1.00 92.50 92 LEU A O 1
ATOM 699 N N . GLN A 1 93 ? -6.234 8.077 -3.897 1.00 91.50 93 GLN A N 1
ATOM 700 C CA . GLN A 1 93 ? -6.537 9.328 -3.213 1.00 91.50 93 GLN A CA 1
ATOM 701 C C . GLN A 1 93 ? -6.316 9.168 -1.702 1.00 91.50 93 GLN A C 1
ATOM 703 O O . GLN A 1 93 ? -6.541 8.072 -1.172 1.00 91.50 93 GLN A O 1
ATOM 708 N N . PRO A 1 94 ? -5.866 10.226 -1.003 1.00 90.56 94 PRO A N 1
ATOM 709 C CA . PRO A 1 94 ? -5.659 10.177 0.438 1.00 90.56 94 PRO A CA 1
ATOM 710 C C . PRO A 1 94 ? -6.980 9.916 1.155 1.00 90.56 94 PRO A C 1
ATOM 712 O O . PRO A 1 94 ? -8.047 10.330 0.690 1.00 90.56 94 PRO A O 1
ATOM 715 N N . LEU A 1 95 ? -6.906 9.242 2.302 1.00 94.81 95 LEU A N 1
ATOM 716 C CA . LEU A 1 95 ? -8.076 9.116 3.158 1.00 94.81 95 LEU A CA 1
ATOM 717 C C . LEU A 1 95 ? -8.482 10.507 3.676 1.00 94.81 95 LEU A C 1
ATOM 719 O O . LEU A 1 95 ? -7.617 11.312 4.030 1.00 94.81 95 LEU A O 1
ATOM 723 N N . PRO A 1 96 ? -9.786 10.821 3.724 1.00 90.69 96 PRO A N 1
ATOM 724 C CA . PRO A 1 96 ? -10.239 12.057 4.338 1.00 90.69 96 PRO A CA 1
ATOM 725 C C . PRO A 1 96 ? -9.973 12.008 5.844 1.00 90.69 96 PRO A C 1
ATOM 727 O O . PRO A 1 96 ? -10.159 10.970 6.478 1.00 90.69 96 PRO A O 1
ATOM 730 N N . ALA A 1 97 ? -9.587 13.142 6.431 1.00 87.50 97 ALA A N 1
ATOM 731 C CA . ALA A 1 97 ? -9.491 13.246 7.881 1.00 87.50 97 ALA A CA 1
ATOM 732 C C . ALA A 1 97 ? -10.873 12.980 8.521 1.00 87.50 97 ALA A C 1
ATOM 734 O O . ALA A 1 97 ? -11.886 13.466 8.000 1.00 87.50 97 ALA A O 1
ATOM 735 N N . PRO A 1 98 ? -10.947 12.249 9.648 1.00 86.25 98 PRO A N 1
ATOM 736 C CA . PRO A 1 98 ? -12.209 12.022 10.341 1.00 86.25 98 PRO A CA 1
ATOM 737 C C . PRO A 1 98 ? -12.857 13.350 10.752 1.00 86.25 98 PRO A C 1
ATOM 739 O O . PRO A 1 98 ? -12.263 14.150 11.470 1.00 86.25 98 PRO A O 1
ATOM 742 N N . SER A 1 99 ? -14.097 13.585 10.320 1.00 83.94 99 SER A N 1
ATOM 743 C CA . SER A 1 99 ? -14.858 14.801 10.650 1.00 83.94 99 SER A CA 1
ATOM 744 C C . SER A 1 99 ? -15.614 14.705 11.984 1.00 83.94 99 SER A C 1
ATOM 746 O O . SER A 1 99 ? -16.401 15.587 12.319 1.00 83.94 99 SER A O 1
ATOM 748 N N . GLY A 1 100 ? -15.436 13.609 12.721 1.00 89.38 100 GLY A N 1
ATOM 749 C CA . GLY A 1 100 ? -16.134 13.307 13.965 1.00 89.38 100 GLY A CA 1
ATOM 750 C C . GLY A 1 100 ? -15.557 12.061 14.643 1.00 89.38 100 GLY A C 1
ATOM 751 O O . GLY A 1 100 ? -14.530 11.550 14.191 1.00 89.38 100 GLY A O 1
ATOM 752 N N . PRO A 1 101 ? -16.204 11.560 15.712 1.00 92.44 101 PRO A N 1
ATOM 753 C CA . PRO A 1 101 ? -15.735 10.385 16.438 1.00 92.44 101 PRO A CA 1
ATOM 754 C C . PRO A 1 101 ? -15.559 9.181 15.512 1.00 92.44 101 PRO A C 1
ATOM 756 O O . PRO A 1 101 ? -16.462 8.846 14.737 1.00 92.44 101 PRO A O 1
ATOM 759 N N . VAL A 1 102 ? -14.412 8.509 15.609 1.00 95.00 102 VAL A N 1
ATOM 760 C CA . VAL A 1 102 ? -14.132 7.338 14.783 1.00 95.00 102 VAL A CA 1
ATOM 761 C C . VAL A 1 102 ? -15.041 6.190 15.215 1.00 95.00 102 VAL A C 1
ATOM 763 O O . VAL A 1 102 ? -15.112 5.801 16.382 1.00 95.00 102 VAL A O 1
ATOM 766 N N . THR A 1 103 ? -15.759 5.628 14.246 1.00 93.38 103 THR A N 1
ATOM 767 C CA . THR A 1 103 ? -16.641 4.479 14.459 1.00 93.38 103 THR A CA 1
ATOM 768 C C . THR A 1 103 ? -16.113 3.256 13.723 1.00 93.38 103 THR A C 1
ATOM 770 O O . THR A 1 103 ? -15.334 3.360 12.780 1.00 93.38 103 THR A O 1
ATOM 773 N N . LEU A 1 104 ? -16.605 2.073 14.094 1.00 91.81 104 LEU A N 1
ATOM 774 C CA . LEU A 1 104 ? -16.275 0.836 13.381 1.00 91.81 104 LEU A CA 1
ATOM 775 C C . LEU A 1 104 ? -16.687 0.886 11.898 1.00 91.81 104 LEU A C 1
ATOM 777 O O . LEU A 1 104 ? -16.045 0.273 11.055 1.00 91.81 104 LEU A O 1
ATOM 781 N N . ALA A 1 105 ? -17.753 1.622 11.569 1.00 91.44 105 ALA A N 1
ATOM 782 C CA . ALA A 1 105 ? -18.182 1.798 10.185 1.00 91.44 105 ALA A CA 1
ATOM 783 C C . ALA A 1 105 ? -17.191 2.652 9.378 1.00 91.44 105 ALA A C 1
ATOM 785 O O . ALA A 1 105 ? -16.926 2.319 8.226 1.00 91.44 105 ALA A O 1
ATOM 786 N N . VAL A 1 106 ? -16.636 3.704 9.992 1.00 93.50 106 VAL A N 1
ATOM 787 C CA . VAL A 1 106 ? -15.584 4.550 9.400 1.00 93.50 106 VAL A CA 1
ATOM 788 C C . VAL A 1 106 ? -14.340 3.710 9.136 1.00 93.50 106 VAL A C 1
ATOM 790 O O . VAL A 1 106 ? -13.944 3.565 7.987 1.00 93.50 106 VAL A O 1
ATOM 793 N N . VAL A 1 107 ? -13.843 3.023 10.167 1.00 93.94 107 VAL A N 1
ATOM 794 C CA . VAL A 1 107 ? -12.666 2.152 10.068 1.00 93.94 107 VAL A CA 1
ATOM 795 C C . VAL A 1 107 ? -12.816 1.079 8.982 1.00 93.94 107 VAL A C 1
ATOM 797 O O . VAL A 1 107 ? -11.876 0.818 8.239 1.00 93.94 107 VAL A O 1
ATOM 800 N N . ASN A 1 108 ? -13.994 0.465 8.844 1.00 93.69 108 ASN A N 1
ATOM 801 C CA . ASN A 1 108 ? -14.220 -0.545 7.805 1.00 93.69 108 ASN A CA 1
ATOM 802 C C . ASN A 1 108 ? -14.211 0.037 6.403 1.00 93.69 108 ASN A C 1
ATOM 804 O O . ASN A 1 108 ? -13.574 -0.524 5.516 1.00 93.69 108 ASN A O 1
ATOM 808 N N . ARG A 1 109 ? -14.907 1.159 6.211 1.00 93.94 109 ARG A N 1
ATOM 809 C CA . ARG A 1 109 ? -14.911 1.877 4.938 1.00 93.94 109 ARG A CA 1
ATOM 810 C C . ARG A 1 109 ? -13.486 2.273 4.546 1.00 93.94 109 ARG A C 1
ATOM 812 O O . ARG A 1 109 ? -13.093 2.078 3.400 1.00 93.94 109 ARG A O 1
ATOM 819 N N . ASP A 1 110 ? -12.718 2.787 5.498 1.00 95.69 110 ASP A N 1
ATOM 820 C CA . ASP A 1 110 ? -11.373 3.295 5.243 1.00 95.69 110 ASP A CA 1
ATOM 821 C C . ASP A 1 110 ? -10.377 2.148 5.025 1.00 95.69 110 ASP A C 1
ATOM 823 O O . ASP A 1 110 ? -9.514 2.243 4.153 1.00 95.69 110 ASP A O 1
ATOM 827 N N . TYR A 1 111 ? -10.563 1.004 5.693 1.00 96.00 111 TYR A N 1
ATOM 828 C CA . TYR A 1 111 ? -9.808 -0.214 5.394 1.00 96.00 111 TYR A CA 1
ATOM 829 C C . TYR A 1 111 ? -10.095 -0.743 3.981 1.00 96.00 111 TYR A C 1
ATOM 831 O O . TYR A 1 111 ? -9.169 -1.123 3.270 1.00 96.00 111 TYR A O 1
ATOM 839 N N . GLU A 1 112 ? -11.353 -0.735 3.526 1.00 95.38 112 GLU A N 1
ATOM 840 C CA . GLU A 1 112 ? -11.686 -1.112 2.142 1.00 95.38 112 GLU A CA 1
ATOM 841 C C . GLU A 1 112 ? -11.024 -0.198 1.115 1.00 95.38 112 GLU A C 1
ATOM 843 O O . GLU A 1 112 ? -10.505 -0.682 0.106 1.00 95.38 112 GLU A O 1
ATOM 848 N N . HIS A 1 113 ? -11.017 1.110 1.378 1.00 95.62 113 HIS A N 1
ATOM 849 C CA . HIS A 1 113 ? -10.308 2.070 0.537 1.00 95.62 113 HIS A CA 1
ATOM 850 C C . HIS A 1 113 ? -8.812 1.757 0.495 1.00 95.62 113 HIS A C 1
ATOM 852 O O . HIS A 1 113 ? -8.232 1.676 -0.584 1.00 95.62 113 HIS A O 1
ATOM 858 N N . VAL A 1 114 ? -8.205 1.475 1.649 1.00 96.56 114 VAL A N 1
ATOM 859 C CA . VAL A 1 114 ? -6.797 1.075 1.759 1.00 96.56 114 VAL A CA 1
ATOM 860 C C . VAL A 1 114 ? -6.490 -0.229 1.012 1.00 96.56 114 VAL A C 1
ATOM 862 O O . VAL A 1 114 ? -5.441 -0.326 0.376 1.00 96.56 114 VAL A O 1
ATOM 865 N N . LEU A 1 115 ? -7.395 -1.211 1.001 1.00 96.12 115 LEU A N 1
ATOM 866 C CA . LEU A 1 115 ? -7.243 -2.406 0.160 1.00 96.12 115 LEU A CA 1
ATOM 867 C C . LEU A 1 115 ? -7.227 -2.048 -1.333 1.00 96.12 115 LEU A C 1
ATOM 869 O O . LEU A 1 115 ? -6.422 -2.590 -2.091 1.00 96.12 115 LEU A O 1
ATOM 873 N N . GLY A 1 116 ? -8.079 -1.107 -1.748 1.00 95.62 116 GLY A N 1
ATOM 874 C CA . GLY A 1 116 ? -8.065 -0.545 -3.099 1.00 95.62 116 GLY A CA 1
ATOM 875 C C . GLY A 1 116 ? -6.760 0.187 -3.424 1.00 95.62 116 GLY A C 1
ATOM 876 O O . GLY A 1 116 ? -6.200 -0.019 -4.503 1.00 95.62 116 GLY A O 1
ATOM 877 N N . MET A 1 117 ? -6.241 0.980 -2.479 1.00 96.69 117 MET A N 1
ATOM 878 C CA . MET A 1 117 ? -4.935 1.635 -2.595 1.00 96.69 117 MET A CA 1
ATOM 879 C C . MET A 1 117 ? -3.821 0.603 -2.768 1.00 96.69 117 MET A C 1
ATOM 881 O O . MET A 1 117 ? -3.012 0.743 -3.675 1.00 96.69 117 MET A O 1
ATOM 885 N N . SER A 1 118 ? -3.798 -0.450 -1.946 1.00 95.56 118 SER A N 1
ATOM 886 C CA . SER A 1 118 ? -2.773 -1.497 -1.998 1.00 95.56 118 SER A CA 1
ATOM 887 C C . SER A 1 118 ? -2.770 -2.238 -3.333 1.00 95.56 118 SER A C 1
ATOM 889 O O . SER A 1 118 ? -1.708 -2.430 -3.921 1.00 95.56 118 SER A O 1
ATOM 891 N N . ALA A 1 119 ? -3.949 -2.602 -3.843 1.00 94.75 119 ALA A N 1
ATOM 892 C CA . ALA A 1 119 ? -4.068 -3.248 -5.145 1.00 94.75 119 ALA A CA 1
ATOM 893 C C . ALA A 1 119 ? -3.576 -2.335 -6.279 1.00 94.75 119 ALA A C 1
ATOM 895 O O . ALA A 1 119 ? -2.827 -2.773 -7.145 1.00 94.75 119 ALA A O 1
ATOM 896 N N . ALA A 1 120 ? -3.952 -1.052 -6.260 1.00 93.88 120 ALA A N 1
ATOM 897 C CA . ALA A 1 120 ? -3.482 -0.095 -7.257 1.00 93.88 120 ALA A CA 1
ATOM 898 C C . ALA A 1 120 ? -1.969 0.134 -7.163 1.00 93.88 120 ALA A C 1
ATOM 900 O O . ALA A 1 120 ? -1.289 0.130 -8.183 1.00 93.88 120 ALA A O 1
ATOM 901 N N . LEU A 1 121 ? -1.439 0.294 -5.949 1.00 94.88 121 LEU A N 1
ATOM 902 C CA . LEU A 1 121 ? -0.014 0.493 -5.707 1.00 94.88 121 LEU A CA 1
ATOM 903 C C . LEU A 1 121 ? 0.813 -0.697 -6.195 1.00 94.88 121 LEU A C 1
ATOM 905 O O . LEU A 1 121 ? 1.870 -0.491 -6.779 1.00 94.88 121 LEU A O 1
ATOM 909 N N . TRP A 1 122 ? 0.306 -1.917 -6.012 1.00 94.56 122 TRP A N 1
ATOM 910 C CA . TRP A 1 122 ? 0.937 -3.136 -6.506 1.00 94.56 122 TRP A CA 1
ATOM 911 C C . TRP A 1 122 ? 1.054 -3.168 -8.031 1.00 94.56 122 TRP A C 1
ATOM 913 O O . TRP A 1 122 ? 2.129 -3.421 -8.558 1.00 94.56 122 TRP A O 1
ATOM 923 N N . GLU A 1 123 ? -0.019 -2.851 -8.758 1.00 92.69 123 GLU A N 1
ATOM 924 C CA . GLU A 1 123 ? 0.028 -2.769 -10.227 1.00 92.69 123 GLU A CA 1
ATOM 925 C C . GLU A 1 123 ? 1.073 -1.747 -10.696 1.00 92.69 123 GLU A C 1
ATOM 927 O O . GLU A 1 123 ? 1.815 -1.981 -11.654 1.00 92.69 123 GLU A O 1
ATOM 932 N N . MET A 1 124 ? 1.159 -0.614 -9.991 1.00 92.81 124 MET A N 1
ATOM 933 C CA . MET A 1 124 ? 2.167 0.402 -10.270 1.00 92.81 124 MET A CA 1
ATOM 934 C C . MET A 1 124 ? 3.584 -0.096 -9.974 1.00 92.81 124 MET A C 1
ATOM 936 O O . MET A 1 124 ? 4.490 0.162 -10.763 1.00 92.81 124 MET A O 1
ATOM 940 N N . ASP A 1 125 ? 3.767 -0.815 -8.868 1.00 92.81 125 ASP A N 1
ATOM 941 C CA . ASP A 1 125 ? 5.034 -1.424 -8.471 1.00 92.81 125 ASP A CA 1
ATOM 942 C C . ASP A 1 125 ? 5.521 -2.444 -9.503 1.00 92.81 125 ASP A C 1
ATOM 944 O O . ASP A 1 125 ? 6.657 -2.369 -9.972 1.00 92.81 125 ASP A O 1
ATOM 948 N N . MET A 1 126 ? 4.628 -3.333 -9.937 1.00 92.50 126 MET A N 1
ATOM 949 C CA . MET A 1 126 ? 4.926 -4.350 -10.939 1.00 92.50 126 MET A CA 1
ATOM 950 C C . MET A 1 126 ? 5.339 -3.723 -12.275 1.00 92.50 126 MET A C 1
ATOM 952 O O . MET A 1 126 ? 6.286 -4.178 -12.923 1.00 92.50 126 MET A O 1
ATOM 956 N N . ALA A 1 127 ? 4.672 -2.642 -12.681 1.00 91.69 127 ALA A N 1
ATOM 957 C CA . ALA A 1 127 ? 5.056 -1.883 -13.866 1.00 91.69 127 ALA A CA 1
ATOM 958 C C . ALA A 1 127 ? 6.416 -1.189 -13.690 1.00 91.69 127 ALA A C 1
ATOM 960 O O . ALA A 1 127 ? 7.278 -1.280 -14.565 1.00 91.69 127 ALA A O 1
ATOM 961 N N . ALA A 1 128 ? 6.639 -0.539 -12.547 1.00 91.62 128 ALA A N 1
ATOM 962 C CA . ALA A 1 128 ? 7.858 0.212 -12.276 1.00 91.62 128 ALA A CA 1
ATOM 963 C C . ALA A 1 128 ? 9.097 -0.691 -12.144 1.00 91.62 128 ALA A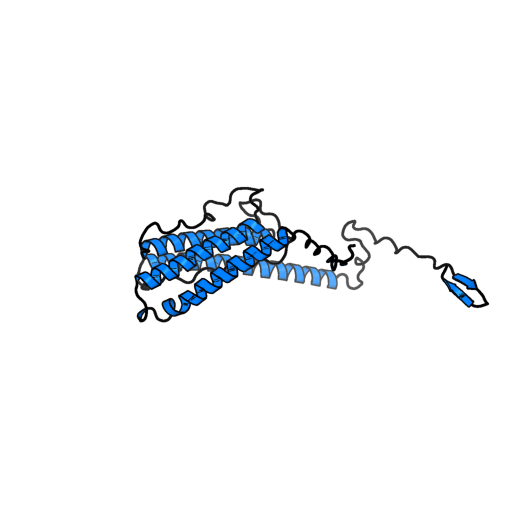 C 1
ATOM 965 O O . ALA A 1 128 ? 10.140 -0.380 -12.719 1.00 91.62 128 ALA A O 1
ATOM 966 N N . ASN A 1 129 ? 8.995 -1.810 -11.429 1.00 89.69 129 ASN A N 1
ATOM 967 C CA . ASN A 1 129 ? 10.132 -2.684 -11.133 1.00 89.69 129 ASN A CA 1
ATOM 968 C C . ASN A 1 129 ? 10.369 -3.732 -12.228 1.00 89.69 129 ASN A C 1
ATOM 970 O O . ASN A 1 129 ? 11.515 -3.969 -12.622 1.00 89.69 129 ASN A O 1
ATOM 974 N N . PHE A 1 130 ? 9.297 -4.317 -12.769 1.00 86.50 130 PHE A N 1
ATOM 975 C CA . PHE A 1 130 ? 9.381 -5.435 -13.717 1.00 86.50 130 PHE A CA 1
ATOM 976 C C . PHE A 1 130 ? 9.013 -5.051 -15.157 1.00 86.50 130 PHE A C 1
ATOM 978 O O . PHE A 1 130 ? 9.177 -5.858 -16.067 1.00 86.50 130 PHE A O 1
ATOM 985 N N . GLY A 1 131 ? 8.562 -3.817 -15.412 1.00 85.06 131 GLY A N 1
ATOM 986 C CA . GLY A 1 131 ? 8.166 -3.383 -16.757 1.00 85.06 131 GLY A CA 1
ATOM 987 C C . GLY A 1 131 ? 6.862 -4.022 -17.242 1.00 85.06 131 GLY A C 1
ATOM 988 O O . GLY A 1 131 ? 6.632 -4.105 -18.449 1.00 85.06 131 GLY A O 1
ATOM 989 N N . ARG A 1 132 ? 6.015 -4.502 -16.320 1.00 83.56 132 ARG A N 1
ATOM 990 C CA . ARG A 1 132 ? 4.708 -5.082 -16.649 1.00 83.56 132 ARG A CA 1
ATOM 991 C C . ARG A 1 132 ? 3.803 -4.055 -17.341 1.00 83.56 132 ARG A C 1
ATOM 993 O O . ARG A 1 132 ? 3.798 -2.884 -16.952 1.00 83.56 132 ARG A O 1
ATOM 1000 N N . PRO A 1 133 ? 2.983 -4.478 -18.320 1.00 83.38 133 PRO A N 1
ATOM 1001 C CA . PRO A 1 133 ? 1.917 -3.635 -18.840 1.00 83.38 133 PRO A CA 1
ATOM 1002 C C . PRO A 1 133 ? 0.991 -3.189 -17.706 1.00 83.38 133 PRO A C 1
ATOM 1004 O O . PRO A 1 133 ? 0.520 -4.012 -16.927 1.00 83.38 133 PRO A O 1
ATOM 1007 N N . SER A 1 134 ? 0.706 -1.893 -17.643 1.00 84.19 134 SER A N 1
ATOM 1008 C CA . SER A 1 134 ? -0.204 -1.293 -16.667 1.00 84.19 134 SER A CA 1
ATOM 1009 C C . SER A 1 134 ? -1.192 -0.379 -17.390 1.00 84.19 134 SER A C 1
ATOM 1011 O O . SER A 1 134 ? -0.917 0.127 -18.478 1.00 84.19 134 SER A O 1
ATOM 1013 N N . LYS A 1 135 ? -2.355 -0.141 -16.771 1.00 82.69 135 LYS A N 1
ATOM 1014 C CA . LYS A 1 135 ? -3.343 0.837 -17.267 1.00 82.69 135 LYS A CA 1
ATOM 1015 C C . LYS A 1 135 ? -2.793 2.265 -17.278 1.00 82.69 135 LYS A C 1
ATOM 1017 O O . LYS A 1 135 ? -3.250 3.093 -18.057 1.00 82.69 135 LYS A O 1
ATOM 1022 N N . LEU A 1 136 ? -1.841 2.547 -16.394 1.00 82.75 136 LEU A N 1
ATOM 1023 C CA . LEU A 1 136 ? -1.112 3.805 -16.332 1.00 82.75 136 LEU A CA 1
ATOM 1024 C C . LEU A 1 136 ? 0.224 3.662 -17.078 1.00 82.75 136 LEU A C 1
ATOM 1026 O O . LEU A 1 136 ? 0.876 2.622 -16.936 1.00 82.75 136 LEU A O 1
ATOM 1030 N N . PRO A 1 137 ? 0.675 4.694 -17.817 1.00 84.94 137 PRO A N 1
ATOM 1031 C CA . PRO A 1 137 ? 1.955 4.694 -18.525 1.00 84.94 137 PRO A CA 1
ATOM 1032 C C . PRO A 1 137 ? 3.120 4.888 -17.540 1.00 84.94 137 PRO A C 1
ATOM 1034 O O . PRO A 1 137 ? 3.742 5.953 -17.466 1.00 84.94 137 PRO A O 1
ATOM 1037 N N . ILE A 1 138 ? 3.374 3.863 -16.731 1.00 87.81 138 ILE A N 1
ATOM 1038 C CA . ILE A 1 138 ? 4.390 3.871 -15.680 1.00 87.81 138 ILE A CA 1
ATOM 1039 C C . ILE A 1 138 ? 5.715 3.431 -16.299 1.00 87.81 138 ILE A C 1
ATOM 1041 O O . ILE A 1 138 ? 5.787 2.346 -16.875 1.00 87.81 138 ILE A O 1
ATOM 1045 N N . PRO A 1 139 ? 6.757 4.276 -16.245 1.00 83.50 139 PRO A N 1
ATOM 1046 C CA . PRO A 1 139 ? 8.063 3.918 -16.770 1.00 83.50 139 PRO A CA 1
ATOM 1047 C C . PRO A 1 139 ? 8.718 2.880 -15.858 1.00 83.50 139 PRO A C 1
ATOM 1049 O O . PRO A 1 139 ? 8.440 2.833 -14.659 1.00 83.50 139 PRO A O 1
ATOM 1052 N N . LYS A 1 140 ? 9.687 2.137 -16.395 1.00 87.94 140 LYS A N 1
ATOM 1053 C CA . LYS A 1 140 ? 10.602 1.384 -15.541 1.00 87.94 140 LYS A CA 1
ATOM 1054 C C . LYS A 1 140 ? 11.349 2.357 -14.626 1.00 87.94 140 LYS A C 1
ATOM 1056 O O . LYS A 1 140 ? 11.963 3.313 -15.104 1.00 87.94 140 LYS A O 1
ATOM 1061 N N . TYR A 1 141 ? 11.285 2.122 -13.324 1.00 88.25 141 TYR A N 1
ATOM 1062 C CA . TYR A 1 141 ? 11.983 2.914 -12.326 1.00 88.25 141 TYR A CA 1
ATOM 1063 C C . TYR A 1 141 ? 13.442 2.454 -12.231 1.00 88.25 141 TYR A C 1
ATOM 1065 O O . TYR A 1 141 ? 13.734 1.266 -12.113 1.00 88.25 141 TYR A O 1
ATOM 1073 N N . THR A 1 142 ? 14.372 3.404 -12.313 1.00 85.81 142 THR A N 1
ATOM 1074 C CA . THR A 1 142 ? 15.826 3.147 -12.324 1.00 85.81 142 THR A CA 1
ATOM 1075 C C . THR A 1 142 ? 16.544 3.790 -11.138 1.00 85.81 142 THR A C 1
ATOM 1077 O O . THR A 1 142 ? 17.760 3.962 -11.167 1.00 85.81 142 THR A O 1
ATOM 1080 N N . GLY A 1 143 ? 15.793 4.223 -10.125 1.00 85.62 143 GLY A N 1
ATOM 1081 C CA . GLY A 1 143 ? 16.337 4.891 -8.951 1.00 85.62 143 GLY A CA 1
ATOM 1082 C C . GLY A 1 143 ? 16.710 3.952 -7.805 1.00 85.62 143 GLY A C 1
ATOM 1083 O O . GLY A 1 143 ? 16.676 2.730 -7.954 1.00 85.62 143 GLY A O 1
ATOM 1084 N N . PRO A 1 144 ? 17.048 4.516 -6.630 1.00 86.94 144 PRO A N 1
ATOM 1085 C CA . PRO A 1 144 ? 17.302 3.736 -5.423 1.00 86.94 144 PRO A CA 1
ATOM 1086 C C . PRO A 1 144 ? 16.109 2.860 -5.039 1.00 86.94 144 PRO A C 1
ATOM 1088 O O . PRO A 1 144 ? 1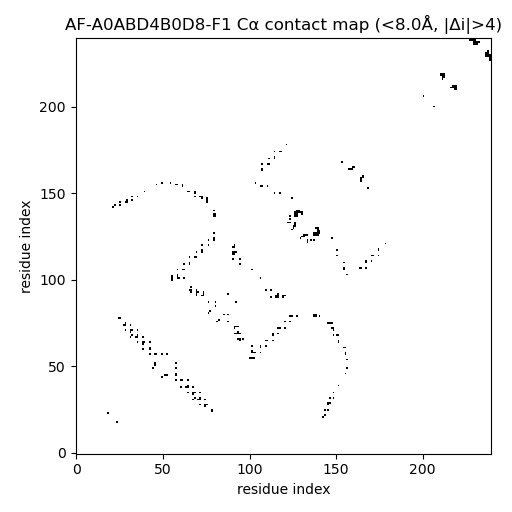4.968 3.292 -5.191 1.00 86.94 144 PRO A O 1
ATOM 1091 N N . VAL A 1 145 ? 16.382 1.679 -4.477 1.00 85.25 145 VAL A N 1
ATOM 1092 C CA . VAL A 1 145 ? 15.356 0.716 -4.044 1.00 85.25 145 VAL A CA 1
ATOM 1093 C C . VAL A 1 145 ? 14.316 1.392 -3.152 1.00 85.25 145 VAL A C 1
ATOM 1095 O O . VAL A 1 145 ? 14.653 1.997 -2.127 1.00 85.25 145 VAL A O 1
ATOM 1098 N N . LEU A 1 146 ? 13.056 1.250 -3.555 1.00 87.81 146 LEU A N 1
ATOM 1099 C CA . LEU A 1 146 ? 11.891 1.692 -2.807 1.00 87.81 146 LEU A CA 1
ATOM 1100 C C . LEU A 1 146 ? 11.276 0.497 -2.083 1.00 87.81 146 LEU A C 1
ATOM 1102 O O . LEU A 1 146 ? 11.364 -0.638 -2.544 1.00 87.81 146 LEU A O 1
ATOM 1106 N N . VAL A 1 147 ? 10.646 0.757 -0.940 1.00 89.00 147 VAL A N 1
ATOM 1107 C CA . VAL A 1 147 ? 9.946 -0.280 -0.174 1.00 89.00 147 VAL A CA 1
ATOM 1108 C C . VAL A 1 147 ? 8.469 0.061 -0.156 1.00 89.00 147 VAL A C 1
ATOM 1110 O O . VAL A 1 147 ? 8.081 1.051 0.459 1.00 89.00 147 VAL A O 1
ATOM 1113 N N . MET A 1 148 ? 7.636 -0.743 -0.807 1.00 92.31 148 MET A N 1
ATOM 1114 C CA . MET A 1 148 ? 6.189 -0.550 -0.745 1.00 92.31 148 MET A CA 1
ATOM 1115 C C . MET A 1 148 ? 5.705 -0.715 0.713 1.00 92.31 148 MET A C 1
ATOM 1117 O O . MET A 1 148 ? 6.150 -1.646 1.393 1.00 92.31 148 MET A O 1
ATOM 1121 N N . PRO A 1 149 ? 4.833 0.167 1.242 1.00 94.25 149 PRO A N 1
ATOM 1122 C CA . PRO A 1 149 ? 4.294 -0.002 2.588 1.00 94.25 149 PRO A CA 1
ATOM 1123 C C . PRO A 1 149 ? 3.483 -1.307 2.683 1.00 94.25 149 PRO A C 1
ATOM 1125 O O . PRO A 1 149 ? 2.603 -1.538 1.846 1.00 94.25 149 PRO A O 1
ATOM 1128 N N . PRO A 1 150 ? 3.733 -2.161 3.695 1.00 92.94 150 PRO A N 1
ATOM 1129 C CA . PRO A 1 150 ? 2.975 -3.394 3.864 1.00 92.94 150 PRO A CA 1
ATOM 1130 C C . PRO A 1 150 ? 1.524 -3.082 4.229 1.00 92.94 150 PRO A C 1
ATOM 1132 O O . PRO A 1 150 ? 1.250 -2.104 4.928 1.00 92.94 150 PRO A O 1
ATOM 1135 N N . LEU A 1 151 ? 0.598 -3.925 3.774 1.00 94.06 151 LEU A N 1
ATOM 1136 C CA . LEU A 1 151 ? -0.826 -3.749 4.043 1.00 94.06 151 LEU A CA 1
ATOM 1137 C C . LEU A 1 151 ? -1.102 -3.672 5.563 1.00 94.06 151 LEU A C 1
ATOM 1139 O O . LEU A 1 151 ? -0.492 -4.434 6.321 1.00 94.06 151 LEU A O 1
ATOM 1143 N N . PRO A 1 152 ? -2.004 -2.786 6.033 1.00 94.12 152 PRO A N 1
ATOM 1144 C CA . PRO A 1 152 ? -2.325 -2.703 7.453 1.00 94.12 152 PRO A CA 1
ATOM 1145 C C . PRO A 1 152 ? -2.951 -3.989 8.002 1.00 94.12 152 PRO A C 1
ATOM 1147 O O . PRO A 1 152 ? -3.635 -4.713 7.265 1.00 94.12 152 PRO A O 1
ATOM 1150 N N . PRO A 1 153 ? -2.776 -4.259 9.311 1.00 92.38 153 PRO A N 1
ATOM 1151 C CA . PRO A 1 153 ? -3.448 -5.374 9.969 1.00 92.38 153 PRO A CA 1
ATOM 1152 C C . PRO A 1 153 ? -4.966 -5.212 9.881 1.00 92.38 153 PRO A C 1
ATOM 1154 O O . PRO A 1 153 ? -5.466 -4.113 9.648 1.00 92.38 153 PRO A O 1
ATOM 1157 N N . PHE A 1 154 ? -5.708 -6.296 10.093 1.00 90.94 154 PHE A N 1
ATOM 1158 C CA . PHE A 1 154 ? -7.169 -6.258 10.069 1.00 90.94 154 PHE A CA 1
ATOM 1159 C C . PHE A 1 154 ? -7.762 -5.268 11.089 1.00 90.94 154 PHE A C 1
ATOM 1161 O O . PHE A 1 154 ? -7.177 -5.065 12.161 1.00 90.94 154 PHE A O 1
ATOM 1168 N N . PRO A 1 155 ? -8.930 -4.673 10.779 1.00 88.19 155 PRO A N 1
ATOM 1169 C CA . PRO A 1 155 ? -9.580 -3.735 11.676 1.00 88.19 155 PRO A CA 1
ATOM 1170 C C . PRO A 1 155 ? -9.973 -4.385 13.006 1.00 88.19 155 PRO A C 1
ATOM 1172 O O . PRO A 1 155 ? -10.346 -5.561 13.046 1.00 88.19 155 PRO A O 1
ATOM 1175 N N . PRO A 1 156 ? -9.887 -3.632 14.115 1.00 86.69 156 PRO A N 1
ATOM 1176 C CA . PRO A 1 156 ? -10.118 -4.162 15.449 1.00 86.69 156 PRO A CA 1
ATOM 1177 C C . PRO A 1 156 ? -11.596 -4.359 15.768 1.00 86.69 156 PRO A C 1
ATOM 1179 O O . PRO A 1 156 ? -12.487 -3.840 15.097 1.00 86.69 156 PRO A O 1
ATOM 1182 N N . LEU A 1 157 ? -11.845 -5.025 16.901 1.00 84.56 157 LEU A N 1
ATOM 1183 C CA . LEU A 1 157 ? -13.168 -5.143 17.527 1.00 84.56 157 LEU A CA 1
ATOM 1184 C C . LEU A 1 157 ? -14.215 -5.824 16.634 1.00 84.56 157 LEU A C 1
ATOM 1186 O O . LEU A 1 157 ? -15.407 -5.521 16.737 1.00 84.56 157 LEU A O 1
ATOM 1190 N N . GLN A 1 158 ? -13.769 -6.739 15.771 1.00 82.56 158 GLN A N 1
ATOM 1191 C CA . GLN A 1 158 ? -14.627 -7.485 14.856 1.00 82.56 158 GLN A CA 1
ATOM 1192 C C . GLN A 1 158 ? -14.705 -8.948 15.254 1.00 82.56 158 GLN A C 1
ATOM 1194 O O . GLN A 1 158 ? -13.700 -9.585 15.564 1.00 82.56 158 GLN A O 1
ATOM 1199 N N . GLY A 1 159 ? -15.920 -9.487 15.243 1.00 77.12 159 GLY A N 1
ATOM 1200 C CA . GLY A 1 159 ? -16.131 -10.916 15.412 1.00 77.12 159 GLY A CA 1
ATOM 1201 C C . GLY A 1 159 ? -15.976 -11.637 14.079 1.00 77.12 159 GLY A C 1
ATOM 1202 O O . GLY A 1 159 ? -16.430 -11.143 13.054 1.00 77.12 159 GLY A O 1
ATOM 1203 N N . VAL A 1 160 ? -15.448 -12.861 14.096 1.00 73.75 160 VAL A N 1
ATOM 1204 C CA . VAL A 1 160 ? -15.348 -13.734 12.904 1.00 73.75 160 VAL A CA 1
ATOM 1205 C C . VAL A 1 160 ? -16.694 -14.031 12.225 1.00 73.75 160 VAL A C 1
ATOM 1207 O O . VAL A 1 160 ? -16.725 -14.469 11.082 1.00 73.75 160 VAL A O 1
ATOM 1210 N N . ARG A 1 161 ? -17.814 -13.797 12.923 1.00 82.62 161 ARG A N 1
ATOM 1211 C CA . ARG A 1 161 ? -19.181 -13.947 12.399 1.00 82.62 161 ARG A CA 1
ATOM 1212 C C . ARG A 1 161 ? -19.771 -12.647 11.842 1.00 82.62 161 ARG A C 1
ATOM 1214 O O . ARG A 1 161 ? -20.885 -12.679 11.331 1.00 82.62 161 ARG A O 1
ATOM 1221 N N . ASP A 1 162 ? -19.074 -11.515 11.966 1.00 87.12 162 ASP A N 1
ATOM 1222 C CA . ASP A 1 162 ? -19.535 -10.245 11.405 1.00 87.12 162 ASP A CA 1
ATOM 1223 C C . ASP A 1 162 ? -19.429 -10.310 9.869 1.00 87.12 162 ASP A C 1
ATOM 1225 O O . ASP A 1 162 ? -18.321 -10.458 9.341 1.00 87.12 162 ASP A O 1
ATOM 1229 N N . PRO A 1 163 ? -20.546 -10.197 9.125 1.00 87.56 163 PRO A N 1
ATOM 1230 C CA . PRO A 1 163 ? -20.521 -10.260 7.667 1.00 87.56 163 PRO A CA 1
ATOM 1231 C C . PRO A 1 163 ? -19.672 -9.146 7.041 1.00 87.56 163 PRO A C 1
ATOM 1233 O O . PRO A 1 163 ? -19.086 -9.353 5.977 1.00 87.56 163 PRO A O 1
ATOM 1236 N N . LYS A 1 164 ? -19.556 -7.980 7.693 1.00 88.00 164 LYS A N 1
ATOM 1237 C CA . LYS A 1 164 ? -18.677 -6.903 7.222 1.00 88.00 164 LYS A CA 1
ATOM 1238 C C . LYS A 1 164 ? -17.220 -7.326 7.344 1.00 88.00 164 LYS A C 1
ATOM 1240 O O . LYS A 1 164 ? -16.491 -7.221 6.365 1.00 88.00 164 LYS A O 1
ATOM 1245 N N . PHE A 1 165 ? -16.819 -7.880 8.487 1.00 89.50 165 PHE A N 1
ATOM 1246 C CA . PHE A 1 165 ? -15.455 -8.375 8.674 1.00 89.50 165 PHE A CA 1
ATOM 1247 C C . PHE A 1 165 ? -15.115 -9.518 7.720 1.00 89.50 165 PHE A C 1
ATOM 1249 O O . PHE A 1 165 ? -14.061 -9.500 7.092 1.00 89.50 165 PHE A O 1
ATOM 1256 N N . ALA A 1 166 ? -16.027 -10.476 7.541 1.00 90.12 166 ALA A N 1
ATOM 1257 C CA . ALA A 1 166 ? -15.841 -11.581 6.603 1.00 90.12 166 ALA A CA 1
ATOM 1258 C C . ALA A 1 166 ? -15.599 -11.082 5.167 1.00 90.12 166 ALA A C 1
ATOM 1260 O O . ALA A 1 166 ? -14.752 -11.622 4.445 1.00 90.12 166 ALA A O 1
ATOM 1261 N N . ARG A 1 167 ? -16.291 -10.009 4.761 1.00 91.56 167 ARG A N 1
ATOM 1262 C CA . ARG A 1 167 ? -16.033 -9.338 3.484 1.00 91.56 167 ARG A CA 1
ATOM 1263 C C . ARG A 1 167 ? -14.632 -8.727 3.432 1.00 91.56 167 ARG A C 1
ATOM 1265 O O . ARG A 1 167 ? -13.949 -8.935 2.432 1.00 91.56 167 ARG A O 1
ATOM 1272 N N . LEU A 1 168 ? -14.183 -8.040 4.483 1.00 92.69 168 LEU A N 1
ATOM 1273 C CA . LEU A 1 168 ? -12.823 -7.483 4.541 1.00 92.69 168 LEU A CA 1
ATOM 1274 C C . LEU A 1 168 ? -11.761 -8.579 4.446 1.00 92.69 168 LEU A C 1
ATOM 1276 O O . LEU A 1 168 ? -10.856 -8.470 3.629 1.00 92.69 168 LEU A O 1
ATOM 1280 N N . VAL A 1 169 ? -11.920 -9.674 5.193 1.00 92.88 169 VAL A N 1
ATOM 1281 C CA . VAL A 1 169 ? -11.034 -10.847 5.121 1.00 92.88 169 VAL A CA 1
ATOM 1282 C C . VAL A 1 169 ? -10.970 -11.404 3.700 1.00 92.88 169 VAL A C 1
ATOM 1284 O O . VAL A 1 169 ? -9.885 -11.675 3.189 1.00 92.88 169 VAL A O 1
ATOM 1287 N N . THR A 1 170 ? -12.119 -11.530 3.036 1.00 94.06 170 THR A N 1
ATOM 1288 C CA . THR A 1 170 ? -12.194 -12.013 1.649 1.00 94.06 170 THR A CA 1
ATOM 1289 C C . THR A 1 170 ? -11.475 -11.070 0.683 1.00 94.06 170 THR A C 1
ATOM 1291 O O . THR A 1 170 ? -10.733 -11.526 -0.186 1.00 94.06 170 THR A O 1
ATOM 1294 N N . MET A 1 171 ? -11.665 -9.757 0.830 1.00 94.25 171 MET A N 1
ATOM 1295 C CA . MET A 1 171 ? -10.994 -8.759 -0.005 1.00 94.25 171 MET A CA 1
ATOM 1296 C C . MET A 1 171 ? -9.480 -8.753 0.224 1.00 94.25 171 MET A C 1
ATOM 1298 O O . MET A 1 171 ? -8.732 -8.788 -0.749 1.00 94.25 171 MET A O 1
ATOM 1302 N N . THR A 1 172 ? -9.028 -8.785 1.479 1.00 94.06 172 THR A N 1
ATOM 1303 C CA . THR A 1 172 ? -7.604 -8.882 1.829 1.00 94.06 172 THR A CA 1
ATOM 1304 C C . THR A 1 172 ? -6.979 -10.140 1.248 1.00 94.06 172 THR A C 1
ATOM 1306 O O . THR A 1 172 ? -5.934 -10.058 0.611 1.00 94.06 172 THR A O 1
ATOM 1309 N N . LYS A 1 173 ? -7.645 -11.293 1.388 1.00 94.75 173 LYS A N 1
ATOM 1310 C CA . LYS A 1 173 ? -7.177 -12.547 0.796 1.00 94.75 173 LYS A CA 1
ATOM 1311 C C . LYS A 1 173 ? -7.065 -12.453 -0.724 1.00 94.75 173 LYS A C 1
ATOM 1313 O O . LYS A 1 173 ? -6.069 -12.887 -1.282 1.00 94.75 173 LYS A O 1
ATOM 1318 N N . LYS A 1 174 ? -8.048 -11.847 -1.394 1.00 94.94 174 LYS A N 1
ATOM 1319 C CA . LYS A 1 174 ? -8.002 -11.652 -2.848 1.00 94.94 174 LYS A CA 1
ATOM 1320 C C . LYS A 1 174 ? -6.799 -10.806 -3.279 1.00 94.94 174 LYS A C 1
ATOM 1322 O O . LYS A 1 174 ? -6.194 -11.117 -4.300 1.00 94.94 174 LYS A O 1
ATOM 1327 N N . VAL A 1 175 ? -6.475 -9.749 -2.530 1.00 93.50 175 VAL A N 1
ATOM 1328 C CA . VAL A 1 175 ? -5.285 -8.923 -2.791 1.00 93.50 175 VAL A CA 1
ATOM 1329 C C . VAL A 1 175 ? -4.015 -9.748 -2.577 1.00 93.50 175 VAL A C 1
ATOM 1331 O O . VAL A 1 175 ? -3.203 -9.838 -3.488 1.00 93.50 175 VAL A O 1
ATOM 1334 N N . ASP A 1 176 ? -3.877 -10.410 -1.429 1.00 93.88 176 ASP A N 1
ATOM 1335 C CA . ASP A 1 176 ? -2.693 -11.211 -1.087 1.00 93.88 176 ASP A CA 1
ATOM 1336 C C . ASP A 1 176 ? -2.452 -12.366 -2.080 1.00 93.88 176 ASP A C 1
ATOM 1338 O O . ASP A 1 176 ? -1.338 -12.552 -2.569 1.00 93.88 176 ASP A O 1
ATOM 1342 N N . ASP A 1 177 ? -3.503 -13.101 -2.455 1.00 95.31 177 ASP A N 1
ATOM 1343 C CA . ASP A 1 177 ? -3.425 -14.192 -3.432 1.00 95.31 177 ASP A CA 1
ATOM 1344 C C . ASP A 1 177 ? -2.995 -13.676 -4.819 1.00 95.31 177 ASP A C 1
ATOM 1346 O O . ASP A 1 177 ? -2.189 -14.318 -5.496 1.00 95.31 177 ASP A O 1
ATOM 1350 N N . ALA A 1 178 ? -3.490 -12.504 -5.242 1.00 92.50 178 ALA A N 1
ATOM 1351 C CA . ALA A 1 178 ? -3.092 -11.888 -6.508 1.00 92.50 178 ALA A CA 1
ATOM 1352 C C . ALA A 1 178 ? -1.612 -11.475 -6.498 1.00 92.50 178 ALA A C 1
ATOM 1354 O O . ALA A 1 178 ? -0.876 -11.830 -7.419 1.00 92.50 178 ALA A O 1
ATOM 1355 N N . GLN A 1 179 ? -1.163 -10.811 -5.428 1.00 93.25 179 GLN A N 1
ATOM 1356 C CA . GLN A 1 179 ? 0.228 -10.377 -5.271 1.00 93.25 179 GLN A CA 1
ATOM 1357 C C . GLN A 1 179 ? 1.191 -11.570 -5.236 1.00 93.25 179 GLN A C 1
ATOM 1359 O O . GLN A 1 179 ? 2.212 -11.583 -5.924 1.00 93.25 179 GLN A O 1
ATOM 1364 N N . LYS A 1 180 ? 0.840 -12.631 -4.502 1.00 93.81 180 LYS A N 1
ATOM 1365 C CA . LYS A 1 180 ? 1.619 -13.878 -4.475 1.00 93.81 180 LYS A CA 1
ATOM 1366 C C . LYS A 1 180 ? 1.686 -14.549 -5.841 1.00 93.81 180 LYS A C 1
ATOM 1368 O O . LYS A 1 180 ? 2.751 -15.031 -6.225 1.00 93.81 180 LYS A O 1
ATOM 1373 N N . ALA A 1 181 ? 0.577 -14.581 -6.578 1.00 93.88 181 ALA A N 1
ATOM 1374 C CA . ALA A 1 181 ? 0.554 -15.141 -7.924 1.00 93.88 181 ALA A CA 1
ATOM 1375 C C . ALA A 1 181 ? 1.432 -14.336 -8.895 1.00 93.88 181 ALA A C 1
ATOM 1377 O O . ALA A 1 181 ? 2.124 -14.934 -9.718 1.00 93.88 181 ALA A O 1
ATOM 1378 N N . ASP A 1 182 ? 1.439 -13.004 -8.795 1.00 92.19 182 ASP A N 1
ATOM 1379 C CA . ASP A 1 182 ? 2.342 -12.149 -9.571 1.00 92.19 182 ASP A CA 1
ATOM 1380 C C . ASP A 1 182 ? 3.808 -12.429 -9.258 1.00 92.19 182 ASP A C 1
ATOM 1382 O O . ASP A 1 182 ? 4.584 -12.687 -10.178 1.00 92.19 182 ASP A O 1
ATOM 1386 N N . LEU A 1 183 ? 4.174 -12.463 -7.975 1.00 90.94 183 LEU A N 1
ATOM 1387 C CA . LEU A 1 183 ? 5.544 -12.772 -7.565 1.00 90.94 183 LEU A CA 1
ATOM 1388 C C . LEU A 1 183 ? 5.978 -14.155 -8.049 1.00 90.94 183 LEU A C 1
ATOM 1390 O O . LEU A 1 183 ? 7.070 -14.298 -8.588 1.00 90.94 183 LEU A O 1
ATOM 1394 N N . ALA A 1 184 ? 5.122 -15.171 -7.918 1.00 93.12 184 ALA A N 1
ATOM 1395 C CA . ALA A 1 184 ? 5.423 -16.512 -8.413 1.00 93.12 184 ALA A CA 1
ATOM 1396 C C . ALA A 1 184 ? 5.677 -16.524 -9.932 1.00 93.12 184 ALA A C 1
ATOM 1398 O O . ALA A 1 184 ? 6.582 -17.216 -10.399 1.00 93.12 184 ALA A O 1
ATOM 1399 N N . ARG A 1 185 ? 4.921 -15.729 -10.706 1.00 91.25 185 ARG A N 1
ATOM 1400 C CA . ARG A 1 185 ? 5.158 -15.562 -12.148 1.00 91.25 185 ARG A CA 1
ATOM 1401 C C . ARG A 1 185 ? 6.493 -14.882 -12.443 1.00 91.25 185 ARG A C 1
ATOM 1403 O O . ARG A 1 185 ? 7.167 -15.310 -13.373 1.00 91.25 185 ARG A O 1
ATOM 1410 N N . GLU A 1 186 ? 6.871 -13.852 -11.686 1.00 89.62 186 GLU A N 1
ATOM 1411 C CA . GLU A 1 186 ? 8.177 -13.193 -11.850 1.00 89.62 186 GLU A CA 1
ATOM 1412 C C . GLU A 1 186 ? 9.330 -14.134 -11.524 1.00 89.62 186 GLU A C 1
ATOM 1414 O O . GLU A 1 186 ? 10.269 -14.250 -12.306 1.00 89.62 186 GLU A O 1
ATOM 1419 N N . HIS A 1 187 ? 9.236 -14.864 -10.412 1.00 88.62 187 HIS A N 1
ATOM 1420 C CA . HIS A 1 187 ? 10.240 -15.857 -10.044 1.00 88.62 187 HIS A CA 1
ATOM 1421 C C . HIS A 1 187 ? 10.411 -16.911 -11.141 1.00 88.62 187 HIS A C 1
ATOM 1423 O O . HIS A 1 187 ? 11.534 -17.151 -11.578 1.00 88.62 187 HIS A O 1
ATOM 1429 N N . ALA A 1 188 ? 9.310 -17.459 -11.662 1.00 92.00 188 ALA A N 1
ATOM 1430 C CA . ALA A 1 188 ? 9.363 -18.422 -12.758 1.00 92.00 188 ALA A CA 1
ATOM 1431 C C . ALA A 1 188 ? 9.977 -17.830 -14.042 1.00 92.00 188 ALA A C 1
ATOM 1433 O O . ALA A 1 188 ? 10.762 -18.498 -14.712 1.00 92.00 188 ALA A O 1
ATOM 1434 N N . ALA A 1 189 ? 9.655 -16.578 -14.388 1.00 89.31 189 ALA A N 1
ATOM 1435 C CA . ALA A 1 189 ? 10.217 -15.911 -15.565 1.00 89.31 189 ALA A CA 1
ATOM 1436 C C . ALA A 1 189 ? 11.729 -15.669 -15.425 1.00 89.31 189 ALA A C 1
ATOM 1438 O O . ALA A 1 189 ? 12.487 -15.900 -16.367 1.00 89.31 189 ALA A O 1
ATOM 1439 N N . ILE A 1 190 ? 12.179 -15.252 -14.241 1.00 87.81 190 ILE A N 1
ATOM 1440 C CA . ILE A 1 190 ? 13.599 -15.058 -13.930 1.00 87.81 190 ILE A CA 1
ATOM 1441 C C . ILE A 1 190 ? 14.348 -16.396 -13.993 1.00 87.81 190 ILE A C 1
ATOM 1443 O O . ILE A 1 190 ? 15.410 -16.482 -14.608 1.00 87.81 190 ILE A O 1
ATOM 1447 N N . GLU A 1 191 ? 13.793 -17.459 -13.408 1.00 90.44 191 GLU A N 1
ATOM 1448 C CA . GLU A 1 191 ? 14.382 -18.803 -13.463 1.00 90.44 191 GLU A CA 1
ATOM 1449 C C . GLU A 1 191 ? 14.509 -19.321 -14.901 1.00 90.44 191 GLU A C 1
ATOM 1451 O O . GLU A 1 191 ? 15.553 -19.866 -15.266 1.00 90.44 191 GLU A O 1
ATOM 1456 N N . GLN A 1 192 ? 13.493 -19.096 -15.742 1.00 90.81 192 GLN A N 1
ATOM 1457 C CA . GLN A 1 192 ? 13.552 -19.427 -17.168 1.00 90.81 192 GLN A CA 1
ATOM 1458 C C . GLN A 1 192 ? 14.663 -18.657 -17.885 1.00 90.81 192 GLN A C 1
ATOM 1460 O O . GLN A 1 192 ? 15.457 -19.274 -18.592 1.00 90.81 192 GLN A O 1
ATOM 1465 N N . GLN A 1 193 ? 14.793 -17.347 -17.650 1.00 87.12 193 GLN A N 1
ATOM 1466 C CA . GLN A 1 193 ? 15.875 -16.546 -18.236 1.00 87.12 193 GLN A CA 1
ATOM 1467 C C . GLN A 1 193 ? 17.259 -17.066 -17.830 1.00 87.12 193 GLN A C 1
ATOM 1469 O O . GLN A 1 193 ? 18.145 -17.203 -18.676 1.00 87.12 193 GLN A O 1
ATOM 1474 N N . TYR A 1 194 ? 17.456 -17.411 -16.554 1.00 86.69 194 TYR A N 1
ATOM 1475 C CA . TYR A 1 194 ? 18.716 -17.999 -16.097 1.00 86.69 194 TYR A CA 1
ATOM 1476 C C . TYR A 1 194 ? 18.979 -19.373 -16.719 1.00 86.69 194 TYR A C 1
ATOM 1478 O O . TYR A 1 194 ? 20.121 -19.662 -17.090 1.00 86.69 194 TYR A O 1
ATOM 1486 N N . ALA A 1 195 ? 17.949 -20.211 -16.860 1.00 89.56 195 ALA A N 1
ATOM 1487 C CA . ALA A 1 195 ? 18.060 -21.518 -17.497 1.00 89.56 195 ALA A CA 1
ATOM 1488 C C . ALA A 1 195 ? 18.417 -21.396 -18.987 1.00 89.56 195 ALA A C 1
ATOM 1490 O O . ALA A 1 195 ? 19.320 -22.087 -19.459 1.00 89.56 195 ALA A O 1
ATOM 1491 N N . GLU A 1 196 ? 17.779 -20.479 -19.716 1.00 88.44 196 GLU A N 1
ATOM 1492 C CA . GLU A 1 196 ? 18.093 -20.174 -21.115 1.00 88.44 196 GLU A CA 1
ATOM 1493 C C . GLU A 1 196 ? 19.519 -19.643 -21.265 1.00 88.44 196 GLU A C 1
ATOM 1495 O O . GLU A 1 196 ? 20.272 -20.121 -22.115 1.00 88.44 196 GLU A O 1
ATOM 1500 N N . GLN A 1 197 ? 19.939 -18.720 -20.397 1.00 83.12 197 GLN A N 1
ATOM 1501 C CA . GLN A 1 197 ? 21.299 -18.183 -20.404 1.00 83.12 197 GLN A CA 1
ATOM 1502 C C . GLN A 1 197 ? 22.343 -19.259 -20.063 1.00 83.12 197 GLN A C 1
ATOM 1504 O O . GLN A 1 197 ? 23.440 -19.268 -20.625 1.00 83.12 197 GLN A O 1
ATOM 1509 N N . ALA A 1 198 ? 22.035 -20.178 -19.146 1.00 85.50 198 ALA A N 1
ATOM 1510 C CA . ALA A 1 198 ? 22.895 -21.316 -18.831 1.00 85.50 198 ALA A CA 1
ATOM 1511 C C . ALA A 1 198 ? 22.977 -22.306 -20.004 1.00 85.50 198 ALA A C 1
ATOM 1513 O O . ALA A 1 198 ? 24.076 -22.718 -20.376 1.00 85.50 198 ALA A O 1
ATOM 1514 N N . ALA A 1 199 ? 21.845 -22.638 -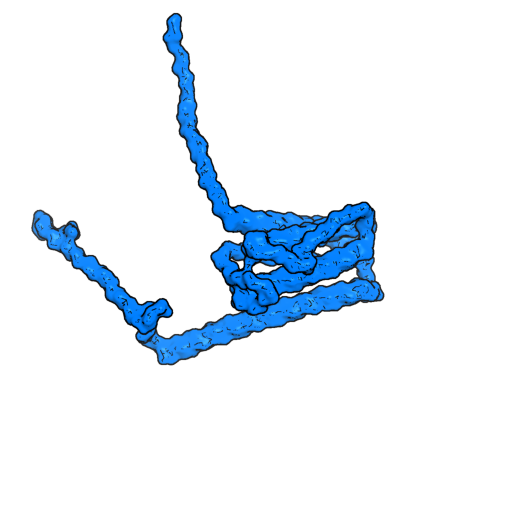20.631 1.00 86.44 199 ALA A N 1
ATOM 1515 C CA . ALA A 1 199 ? 21.795 -23.502 -21.808 1.00 86.44 199 ALA A CA 1
ATOM 1516 C C . ALA A 1 199 ? 22.549 -22.887 -22.995 1.00 86.44 199 ALA A C 1
ATOM 1518 O O . ALA A 1 199 ? 23.277 -23.585 -23.701 1.00 86.44 199 ALA A O 1
ATOM 1519 N N . TRP A 1 200 ? 22.423 -21.574 -23.190 1.00 80.69 200 TRP A N 1
ATOM 1520 C CA . TRP A 1 200 ? 23.173 -20.845 -24.203 1.00 80.69 200 TRP A CA 1
ATOM 1521 C C . TRP A 1 200 ? 24.679 -20.905 -23.932 1.00 80.69 200 TRP A C 1
ATOM 1523 O O . TRP A 1 200 ? 25.432 -21.264 -24.835 1.00 80.69 200 TRP A O 1
ATOM 1533 N N . ARG A 1 201 ? 25.125 -20.659 -22.690 1.00 81.69 201 ARG A N 1
ATOM 1534 C CA . ARG A 1 201 ? 26.546 -20.772 -22.304 1.00 81.69 201 ARG A CA 1
ATOM 1535 C C . ARG A 1 201 ? 27.090 -22.190 -22.482 1.00 81.69 201 ARG A C 1
ATOM 1537 O O . ARG A 1 201 ? 28.197 -22.354 -22.978 1.00 81.69 201 ARG A O 1
ATOM 1544 N N . ALA A 1 202 ? 26.306 -23.215 -22.145 1.00 82.50 202 ALA A N 1
ATOM 1545 C CA . ALA A 1 202 ? 26.699 -24.611 -22.338 1.00 82.50 202 ALA A CA 1
ATOM 1546 C C . ALA A 1 202 ? 26.893 -24.973 -23.823 1.00 82.50 202 ALA A C 1
ATOM 1548 O O . ALA A 1 202 ? 27.763 -25.777 -24.152 1.00 82.50 202 ALA A O 1
ATOM 1549 N N . ARG A 1 203 ? 26.110 -24.365 -24.726 1.00 79.31 203 ARG A N 1
ATOM 1550 C CA . ARG A 1 203 ? 26.259 -24.524 -26.185 1.00 79.31 203 ARG A CA 1
ATOM 1551 C C . ARG A 1 203 ? 27.407 -23.695 -26.773 1.00 79.31 203 ARG A C 1
ATOM 1553 O O . ARG A 1 203 ? 27.868 -24.018 -27.862 1.00 79.31 203 ARG A O 1
ATOM 1560 N N . HIS A 1 204 ? 27.889 -22.677 -26.058 1.00 77.88 204 HIS A N 1
ATOM 1561 C CA . HIS A 1 204 ? 28.962 -21.776 -26.497 1.00 77.88 204 HIS A CA 1
ATOM 1562 C C . HIS A 1 204 ? 30.107 -21.709 -25.464 1.00 77.88 204 HIS A C 1
ATOM 1564 O O . HIS A 1 204 ? 30.405 -20.639 -24.930 1.00 77.88 204 HIS A O 1
ATOM 1570 N N . PRO A 1 205 ? 30.785 -22.839 -25.179 1.00 64.75 205 PRO A N 1
ATOM 1571 C CA . PRO A 1 205 ? 31.717 -22.969 -24.052 1.00 64.75 205 PRO A CA 1
ATOM 1572 C C . PRO A 1 205 ? 33.006 -22.143 -24.187 1.00 64.75 205 PRO A C 1
ATOM 1574 O O . PRO A 1 205 ? 33.704 -21.933 -23.201 1.00 64.75 205 PRO A O 1
ATOM 1577 N N . MET A 1 206 ? 33.335 -21.681 -25.395 1.00 66.06 206 MET A N 1
ATOM 1578 C CA . MET A 1 206 ? 34.588 -20.977 -25.704 1.00 66.06 206 MET A CA 1
ATOM 1579 C C . MET A 1 206 ? 34.472 -19.444 -25.633 1.00 66.06 206 MET A C 1
ATOM 1581 O O . MET A 1 206 ? 35.391 -18.764 -26.078 1.00 66.06 206 MET A O 1
ATOM 1585 N N . GLY A 1 207 ? 33.353 -18.882 -25.151 1.00 62.81 207 GLY A N 1
ATOM 1586 C CA . GLY A 1 207 ? 33.171 -17.421 -25.101 1.00 62.81 207 GLY A CA 1
ATOM 1587 C C . GLY A 1 207 ? 33.254 -16.758 -26.483 1.00 62.81 207 GLY A C 1
ATOM 1588 O O . GLY A 1 207 ? 33.646 -15.603 -26.597 1.00 62.81 207 GLY A O 1
ATOM 1589 N N . GLN A 1 208 ? 32.904 -17.489 -27.554 1.00 60.72 208 GLN A N 1
ATOM 1590 C CA . GLN A 1 208 ? 33.050 -17.068 -28.963 1.00 60.72 208 GLN A CA 1
ATOM 1591 C C . GLN A 1 208 ? 32.321 -15.761 -29.324 1.00 60.72 208 GLN A C 1
ATOM 1593 O O . GLN A 1 208 ? 32.509 -15.255 -30.427 1.00 60.72 208 GLN A O 1
ATOM 1598 N N . TYR A 1 209 ? 31.512 -15.232 -28.406 1.00 61.62 209 TYR A N 1
ATOM 1599 C CA . TYR A 1 209 ? 30.774 -13.984 -28.548 1.00 61.62 209 TYR A CA 1
ATOM 1600 C C . TYR A 1 209 ? 31.063 -12.966 -27.432 1.00 61.62 209 TYR A C 1
ATOM 1602 O O . TYR A 1 209 ? 30.505 -11.876 -27.470 1.00 61.62 209 TYR A O 1
ATOM 1610 N N . ASP A 1 210 ? 31.953 -13.266 -26.475 1.00 63.12 210 ASP A N 1
ATOM 1611 C CA . ASP A 1 210 ? 32.389 -12.301 -25.445 1.00 63.12 210 ASP A CA 1
ATOM 1612 C C . ASP A 1 210 ? 33.226 -11.165 -26.054 1.00 63.12 210 ASP A C 1
ATOM 1614 O O . ASP A 1 210 ? 33.400 -10.099 -25.467 1.00 63.12 210 ASP A O 1
ATOM 1618 N N . ASN A 1 211 ? 33.747 -11.392 -27.259 1.00 66.25 211 ASN A N 1
ATOM 1619 C CA . ASN A 1 211 ? 34.449 -10.405 -28.056 1.00 66.25 211 ASN A CA 1
ATOM 1620 C C . ASN A 1 211 ? 33.514 -9.528 -28.898 1.00 66.25 211 ASN A C 1
ATOM 1622 O O . ASN A 1 211 ? 34.039 -8.628 -29.542 1.00 66.25 211 ASN A O 1
ATOM 1626 N N . LEU A 1 212 ? 32.195 -9.763 -28.929 1.00 69.81 212 LEU A N 1
ATOM 1627 C CA . LEU A 1 212 ? 31.239 -8.916 -29.644 1.00 69.81 212 LEU A CA 1
ATOM 1628 C C . LEU A 1 212 ? 30.639 -7.867 -28.704 1.00 69.81 212 LEU A C 1
ATOM 1630 O O . LEU A 1 212 ? 30.162 -8.185 -27.618 1.00 69.81 212 LEU A O 1
ATOM 1634 N N . ASP A 1 213 ? 30.602 -6.616 -29.149 1.00 64.75 213 ASP A N 1
ATOM 1635 C CA . ASP A 1 213 ? 29.890 -5.548 -28.464 1.00 64.75 213 ASP A CA 1
ATOM 1636 C C . ASP A 1 213 ? 28.371 -5.792 -28.560 1.00 64.75 213 ASP A C 1
ATOM 1638 O O . ASP A 1 213 ? 27.806 -5.774 -29.661 1.00 64.75 213 ASP A O 1
ATOM 1642 N N . PRO A 1 214 ? 27.666 -5.970 -27.428 1.00 61.81 214 PRO A N 1
ATOM 1643 C CA . PRO A 1 214 ? 26.235 -6.257 -27.417 1.00 61.81 214 PRO A CA 1
ATOM 1644 C C . PRO A 1 214 ? 25.367 -5.117 -27.974 1.00 61.81 214 PRO A C 1
ATOM 1646 O O . PRO A 1 214 ? 24.190 -5.340 -28.250 1.00 61.81 214 PRO A O 1
ATOM 1649 N N . ARG A 1 215 ? 25.905 -3.900 -28.158 1.00 62.50 215 ARG A N 1
ATOM 1650 C CA . ARG A 1 215 ? 25.185 -2.783 -28.798 1.00 62.50 215 ARG A CA 1
ATOM 1651 C C . ARG A 1 215 ? 25.220 -2.827 -30.323 1.00 62.50 215 ARG A C 1
ATOM 1653 O O . ARG A 1 215 ? 24.304 -2.307 -30.954 1.00 62.50 215 ARG A O 1
ATOM 1660 N N . THR A 1 216 ? 26.275 -3.389 -30.905 1.00 67.56 216 THR A N 1
ATOM 1661 C CA . THR A 1 216 ? 26.543 -3.318 -32.352 1.00 67.56 216 THR A CA 1
ATOM 1662 C C . THR A 1 216 ? 26.580 -4.688 -33.026 1.00 67.56 216 THR A C 1
ATOM 1664 O O . THR A 1 216 ? 26.467 -4.762 -34.247 1.00 67.56 216 THR 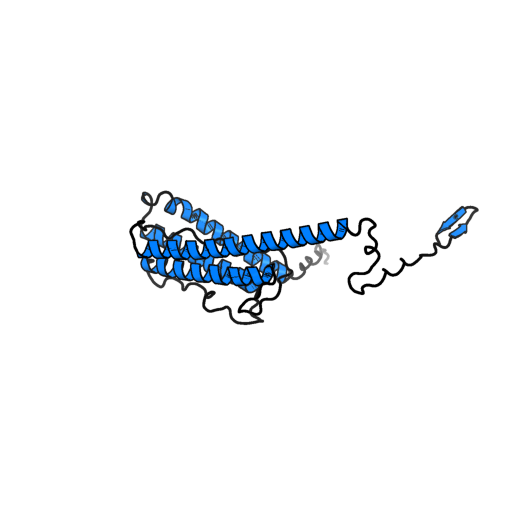A O 1
ATOM 1667 N N . GLY A 1 217 ? 26.715 -5.773 -32.258 1.00 67.88 217 GLY A N 1
ATOM 1668 C CA . GLY A 1 217 ? 26.860 -7.135 -32.776 1.00 67.88 217 GLY A CA 1
ATOM 1669 C C . GLY A 1 217 ? 28.188 -7.383 -33.501 1.00 67.88 217 GLY A C 1
ATOM 1670 O O . GLY A 1 217 ? 28.345 -8.418 -34.145 1.00 67.88 217 GLY A O 1
ATOM 1671 N N . LEU A 1 218 ? 29.132 -6.441 -33.418 1.00 70.75 218 LEU A N 1
ATOM 1672 C CA . LEU A 1 218 ? 30.452 -6.497 -34.044 1.00 70.75 218 LEU A CA 1
ATOM 1673 C C . LEU A 1 218 ? 31.538 -6.706 -32.984 1.00 70.75 218 LEU A C 1
ATOM 1675 O O . LEU A 1 218 ? 31.306 -6.383 -31.821 1.00 70.75 218 LEU A O 1
ATOM 1679 N N . PRO A 1 219 ? 32.729 -7.215 -33.349 1.00 74.12 219 PRO A N 1
ATOM 1680 C CA . PRO A 1 219 ? 33.828 -7.345 -32.403 1.00 74.12 219 PRO A CA 1
ATOM 1681 C C . PRO A 1 219 ? 34.176 -6.015 -31.719 1.00 74.12 219 PRO A C 1
ATOM 1683 O O . PRO A 1 219 ? 34.196 -4.977 -32.384 1.00 74.12 219 PRO A O 1
ATOM 1686 N N . TYR A 1 220 ? 34.485 -6.039 -30.417 1.00 70.00 220 TYR A N 1
ATOM 1687 C CA . TYR A 1 220 ? 35.046 -4.890 -29.707 1.00 70.00 220 TYR A CA 1
ATOM 1688 C C . TYR A 1 220 ? 36.259 -4.367 -30.476 1.00 70.00 220 TYR A C 1
ATOM 1690 O O . TYR A 1 220 ? 37.115 -5.143 -30.915 1.00 70.00 220 TYR A O 1
ATOM 1698 N N . ALA A 1 221 ? 36.340 -3.043 -30.632 1.00 70.88 221 ALA A N 1
ATOM 1699 C CA . ALA A 1 221 ? 37.519 -2.433 -31.222 1.00 70.88 221 ALA A CA 1
ATOM 1700 C C . ALA A 1 221 ? 38.752 -2.857 -30.400 1.00 70.88 221 ALA A C 1
ATOM 1702 O O . ALA A 1 221 ? 38.675 -2.862 -29.165 1.00 70.88 221 ALA A O 1
ATOM 1703 N N . PRO A 1 222 ? 39.869 -3.237 -31.047 1.00 68.38 222 PRO A N 1
ATOM 1704 C CA . PRO A 1 222 ? 41.079 -3.588 -30.321 1.00 68.38 222 PRO A CA 1
ATOM 1705 C C . PRO A 1 222 ? 41.453 -2.426 -29.390 1.00 68.38 222 PRO A C 1
ATOM 1707 O O . PRO A 1 222 ? 41.336 -1.266 -29.806 1.00 68.38 222 PRO A O 1
ATOM 1710 N N . PRO A 1 223 ? 41.868 -2.702 -28.137 1.00 66.69 223 PRO A N 1
ATOM 1711 C CA . PRO A 1 223 ? 42.272 -1.645 -27.223 1.00 66.69 223 PRO A CA 1
ATOM 1712 C C . PRO A 1 223 ? 43.357 -0.803 -27.903 1.00 66.69 223 PRO A C 1
ATOM 1714 O O . PRO A 1 223 ? 44.203 -1.373 -28.606 1.00 66.69 223 PRO A O 1
ATOM 1717 N N . PRO A 1 224 ? 43.336 0.532 -27.746 1.00 64.44 224 PRO A N 1
ATOM 1718 C CA . PRO A 1 224 ? 44.367 1.377 -28.319 1.00 64.44 224 PRO A CA 1
ATOM 1719 C C . PRO A 1 224 ? 45.719 0.853 -27.840 1.00 64.44 224 PRO A C 1
ATOM 1721 O O . PRO A 1 224 ? 45.988 0.803 -26.640 1.00 64.44 224 PRO A O 1
ATOM 1724 N N . GLN A 1 225 ? 46.550 0.400 -28.781 1.00 60.59 225 GLN A N 1
ATOM 1725 C CA . GLN A 1 225 ? 47.937 0.092 -28.482 1.00 60.59 225 GLN A CA 1
ATOM 1726 C C . GLN A 1 225 ? 48.610 1.423 -28.169 1.00 60.59 225 GLN A C 1
ATOM 1728 O O . GLN A 1 225 ? 49.076 2.119 -29.071 1.00 60.59 225 GLN A O 1
ATOM 1733 N N . GLU A 1 226 ? 48.643 1.794 -26.891 1.00 58.25 226 GLU A N 1
ATOM 1734 C CA . GLU A 1 226 ? 49.611 2.769 -26.419 1.00 58.25 226 GLU A CA 1
ATOM 1735 C C . GLU A 1 226 ? 50.981 2.186 -26.741 1.00 58.25 226 GLU A C 1
ATOM 1737 O O . GLU A 1 226 ? 51.479 1.265 -26.091 1.00 58.25 226 GLU A O 1
ATOM 1742 N N . THR A 1 227 ? 51.570 2.667 -27.832 1.00 58.34 227 THR A N 1
ATOM 1743 C CA . THR A 1 227 ? 52.958 2.380 -28.146 1.00 58.34 227 THR A CA 1
ATOM 1744 C C . THR A 1 227 ? 53.756 3.079 -27.055 1.00 58.34 227 THR A C 1
ATOM 1746 O O . THR A 1 227 ? 54.044 4.263 -27.190 1.00 58.34 227 THR A O 1
ATOM 1749 N N . GLN A 1 228 ? 54.049 2.393 -25.944 1.00 58.09 228 GLN A N 1
ATOM 1750 C CA . GLN A 1 228 ? 54.978 2.909 -24.941 1.00 58.09 228 GLN A CA 1
ATOM 1751 C C . GLN A 1 228 ? 56.284 3.191 -25.671 1.00 58.09 228 GLN A C 1
ATOM 1753 O O . GLN A 1 228 ? 56.979 2.270 -26.120 1.00 58.09 228 GLN A O 1
ATOM 1758 N N . ARG A 1 229 ? 56.571 4.474 -25.886 1.00 66.06 229 ARG A N 1
ATOM 1759 C CA . ARG A 1 229 ? 57.818 4.882 -26.502 1.00 66.06 229 ARG A CA 1
ATOM 1760 C C . ARG A 1 229 ? 58.850 4.784 -25.394 1.00 66.06 229 ARG A C 1
ATOM 1762 O O . ARG A 1 229 ? 58.659 5.260 -24.287 1.00 66.06 229 ARG A O 1
ATOM 1769 N N . TRP A 1 230 ? 59.928 4.067 -25.659 1.00 71.50 230 TRP A N 1
ATOM 1770 C CA . TRP A 1 230 ? 61.022 3.946 -24.707 1.00 71.50 230 TRP A CA 1
ATOM 1771 C C . TRP A 1 230 ? 62.148 4.843 -25.182 1.00 71.50 230 TRP A C 1
ATOM 1773 O O . TRP A 1 230 ? 62.628 4.703 -26.308 1.00 71.50 230 TRP A O 1
ATOM 1783 N N . CYS A 1 231 ? 62.573 5.754 -24.322 1.00 75.00 231 CYS A N 1
ATOM 1784 C CA . CYS A 1 231 ? 63.705 6.626 -24.559 1.00 75.00 231 CYS A CA 1
ATOM 1785 C C . CYS A 1 231 ? 64.928 6.049 -23.841 1.00 75.00 231 CYS A C 1
ATOM 1787 O O . CYS A 1 231 ? 64.823 5.482 -22.752 1.00 75.00 231 CYS A O 1
ATOM 1789 N N . MET A 1 232 ? 66.102 6.169 -24.462 1.00 67.56 232 MET A N 1
ATOM 1790 C CA . MET A 1 232 ? 67.365 5.773 -23.841 1.00 67.56 232 MET A CA 1
ATOM 1791 C C . MET A 1 232 ? 67.929 6.973 -23.084 1.00 67.56 232 MET A C 1
ATOM 1793 O O . MET A 1 232 ? 68.348 7.948 -23.706 1.00 67.56 232 MET A O 1
ATOM 1797 N N . MET A 1 233 ? 67.962 6.903 -21.754 1.00 62.81 233 MET A N 1
ATOM 1798 C CA . MET A 1 233 ? 68.593 7.922 -20.913 1.00 62.81 233 MET A CA 1
ATOM 1799 C C . MET A 1 233 ? 69.605 7.241 -19.992 1.00 62.81 233 MET A C 1
ATOM 1801 O O . MET A 1 233 ? 69.273 6.295 -19.283 1.00 62.81 233 MET A O 1
ATOM 1805 N N . GLY A 1 234 ? 70.871 7.668 -20.051 1.00 61.97 234 GLY A N 1
ATOM 1806 C CA . GLY A 1 234 ? 71.932 7.144 -19.178 1.00 61.97 234 GLY A CA 1
ATOM 1807 C C . GLY A 1 234 ? 72.202 5.637 -19.297 1.00 61.97 234 GLY A C 1
ATOM 1808 O O . GLY A 1 234 ? 72.619 5.021 -18.325 1.00 61.97 234 GLY A O 1
ATOM 1809 N N . GLY A 1 235 ? 71.938 5.025 -20.458 1.00 67.75 235 GLY A N 1
ATOM 1810 C CA . GLY A 1 235 ? 72.132 3.584 -20.674 1.00 67.75 235 GLY A CA 1
ATOM 1811 C C . GLY A 1 235 ? 70.968 2.689 -20.221 1.00 67.75 235 GLY A C 1
ATOM 1812 O O . GLY A 1 235 ? 71.044 1.479 -20.412 1.00 67.75 235 GLY A O 1
ATOM 1813 N N . GLY A 1 236 ? 69.878 3.258 -19.691 1.00 55.53 236 GLY A N 1
ATOM 1814 C CA . GLY A 1 236 ? 68.636 2.543 -19.372 1.00 55.53 236 GLY A CA 1
ATOM 1815 C C . GLY A 1 236 ? 67.461 2.956 -20.267 1.00 55.53 236 GLY A C 1
ATOM 1816 O O . GLY A 1 236 ? 67.431 4.073 -20.789 1.00 55.53 236 GLY A O 1
ATOM 1817 N N . ARG A 1 237 ? 66.482 2.054 -20.442 1.00 66.81 237 ARG A N 1
ATOM 1818 C CA . ARG A 1 237 ? 65.196 2.356 -21.098 1.00 66.81 237 ARG A CA 1
ATOM 1819 C C . ARG A 1 237 ? 64.235 2.974 -20.083 1.00 66.81 237 ARG A C 1
ATOM 1821 O O . ARG A 1 237 ? 63.924 2.332 -19.084 1.00 66.81 237 ARG A O 1
ATOM 1828 N N . VAL A 1 238 ? 63.744 4.178 -20.363 1.00 65.00 238 VAL A N 1
ATOM 1829 C CA . VAL A 1 238 ? 62.705 4.865 -19.575 1.00 65.00 238 VAL A CA 1
ATOM 1830 C C . VAL A 1 238 ? 61.493 5.202 -20.453 1.00 65.00 238 VAL A C 1
ATOM 1832 O O . VAL A 1 238 ? 61.679 5.396 -21.657 1.00 65.00 238 VAL A O 1
ATOM 1835 N N . PRO A 1 239 ? 60.265 5.246 -19.902 1.00 68.69 239 PRO A N 1
ATOM 1836 C CA . PRO A 1 239 ? 59.077 5.607 -20.671 1.00 68.69 239 PRO A CA 1
ATOM 1837 C C . PRO A 1 239 ? 59.145 7.058 -21.157 1.00 68.69 239 PRO A C 1
ATOM 1839 O O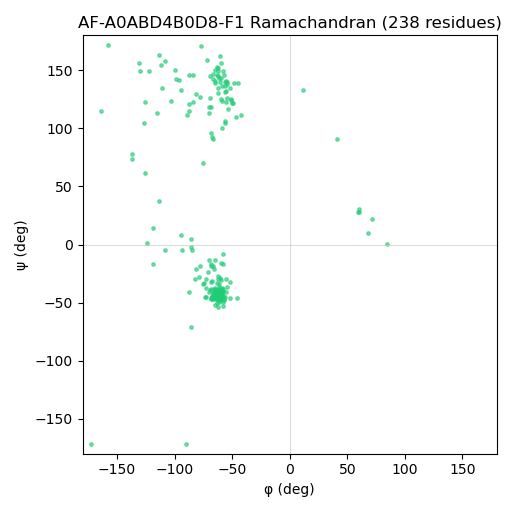 . PRO A 1 239 ? 59.569 7.949 -20.416 1.00 68.69 239 PRO A O 1
ATOM 1842 N N . CYS A 1 240 ? 58.693 7.272 -22.384 1.00 64.06 240 CYS A N 1
ATOM 1843 C CA . CYS A 1 240 ? 58.333 8.542 -22.988 1.00 64.06 240 CYS A CA 1
ATOM 1844 C C . CYS A 1 240 ? 57.005 8.373 -23.759 1.00 64.06 240 CYS A C 1
ATOM 1846 O O . CYS A 1 240 ? 56.473 9.418 -24.168 1.00 64.06 240 CYS A O 1
#

Radius of gyration: 29.32 Å; Cα contacts (8 Å, |Δi|>4): 197; chains: 1; bounding box: 93×81×62 Å

Solvent-accessible surface area (backbone atoms only — not comparable to full-atom values): 14619 Å² total; per-residue (Å²): 134,91,85,82,90,80,76,82,86,73,74,78,77,76,76,72,71,81,74,56,68,68,58,53,52,52,50,49,36,52,50,34,41,50,52,28,52,51,37,48,61,69,35,43,61,50,71,79,44,47,90,82,53,55,72,58,59,50,41,48,45,49,45,54,31,54,48,35,42,35,52,25,47,43,49,48,48,38,72,59,46,40,72,92,76,50,82,70,57,83,54,58,58,70,68,78,78,78,92,58,86,64,43,73,68,54,50,50,54,51,50,53,47,48,52,43,26,50,53,54,50,47,52,51,46,44,9,19,76,71,58,43,92,52,100,57,97,50,52,67,60,87,71,81,90,79,78,82,68,75,82,78,77,80,80,78,99,62,54,92,83,36,69,68,50,48,49,51,53,51,52,52,47,54,49,52,54,49,54,52,51,52,51,53,51,50,53,53,52,53,50,48,53,51,50,51,53,49,53,49,43,70,76,45,77,80,52,87,58,75,55,35,34,88,90,74,76,40,67,56,77,77,76,82,79,74,75,80,40,70,41,80,56,97,91,39,82,40,87,101

Mean predicted aligned error: 12.73 Å

Secondary structure (DSSP, 8-state):
---------PPP-----PPPHHHHHHHHHHHHHHHHHHHHHHHHHHHH-GGGS-HHHHHHHHHHHHHHHHHHHHHHHHHHS-TTT-PPPGGGPPPPPPSSS--HHHHHHHHHHHHHHHHHHHHHHHHHHH----SS-PPPP-SSPP-PPPPPPPPSS--TT-HHHHHHHHHHHHHHHHHHHHHHHHHHHHHHHHHHHHHHHHH-TT-TTTTB-TTTSSBPPPPP----PEEEETTEEEE-

Organism: NCBI:txid1334628